Protein AF-A0A316YIR8-F1 (afdb_monomer)

Solvent-accessible surface area (backbone atoms only — not comparable to full-atom values): 17193 Å² total; per-residue (Å²): 134,86,84,75,50,73,68,55,53,52,52,51,51,53,51,51,54,51,51,52,53,52,51,53,50,54,50,53,51,51,51,52,51,62,72,65,66,71,92,80,84,88,83,89,84,87,86,87,85,82,88,82,88,88,85,93,77,86,81,86,80,89,81,87,79,79,84,79,79,80,82,86,85,73,87,83,84,78,88,86,85,87,80,93,74,98,68,96,66,81,81,74,78,73,75,72,73,73,78,73,66,93,75,75,84,69,52,24,32,64,61,54,42,54,51,43,16,62,77,53,66,47,55,52,64,57,46,68,30,70,55,29,22,36,34,33,92,61,22,74,80,37,96,60,48,60,32,31,28,38,81,86,67,53,73,44,61,81,56,63,52,80,82,46,61,76,52,57,47,83,46,71,56,57,46,67,40,68,42,40,44,31,59,68,65,73,49,35,43,58,67,42,36,42,48,48,48,57,50,34,61,75,60,40,78,82,24,70,64,54,50,36,54,47,46,21,39,69,59,87,92,63,48,40,44,24,53,48,73,50,84,84,57,76,68,46,63,75,33,42,30,69,25,62,65,47,40,54,77,46,43,94,46,58,53,69,70,55,51,53,42,17,33,51,55,30,49,76,72,72,41,76,68,79,63,123

Organism: NCBI:txid215250

Radius of gyration: 26.4 Å; Cα contacts (8 Å, |Δi|>4): 285; chains: 1; bounding box: 84×64×50 Å

Foldseek 3Di:
DDDQDPVNVVVVVVVVVVVVVVVVVVVVVVVVVVVVPDDDDDDDDDDDDDDDDDDDDDDDDDDDDDDDDDDDDDDDDDDDDDDDDDDDDDPDQDPPPPPPPLPPDDKLCPPQLVLLCVVQVHDSCLLLDFQKWWDLVPCVVDQFFIWIAGVVRDIDGSHTQVVDPPLLRFDPQRNHAIGRPNLSRRASHNLLSNVLRVVCSVQPSPDPSVVCQTGPDDDDPPGDRQKDAADRDSNPNLRIAGDLRNCVVPVVSDDVVSQVSNQVVCVSVVHHRRDD

Mean predicted aligned error: 17.7 Å

pLDDT: mean 72.22, std 23.25, range [25.42, 98.12]

Sequence (276 aa):
MVEISATQAVQLLQRRRMQNRQSQQRYRDKMRRAKGSSPNADSSSSSSGSETSPPCISSNPEKRSVVVYQEATLPFYGRLSRMLDPAIEDPKPLVPPPRLDLRLRAHAFVDVVPRMAKAFNVSTDLITDKTVFIDPSRSWQQQDTVYYTSSTGEAFTPFLWRDKPSTMAPTLVQLTKSHPIGLSIAFPWPSVRDKMIEKVEKAGPGGALCHDLSYGGGDGADWQPSFIIWGEDVFDHTSWEVSQYIYGKYSSMFDQQIVDQTNWWRRKRGLPALTL

InterPro domains:
  IPR004827 Basic-leucine zipper domain [PS00036] (15-30)

Structure (mmCIF, N/CA/C/O backbone):
data_AF-A0A316YIR8-F1
#
_entry.id   AF-A0A316YIR8-F1
#
loop_
_atom_site.group_PDB
_atom_site.id
_atom_site.type_symbol
_atom_site.label_atom_id
_atom_site.label_alt_id
_atom_site.label_comp_id
_atom_site.label_asym_id
_atom_site.label_entity_id
_atom_site.label_seq_id
_atom_site.pdbx_PDB_ins_code
_atom_site.Cartn_x
_atom_site.Cartn_y
_atom_site.Cartn_z
_atom_site.occupancy
_atom_site.B_iso_or_equiv
_atom_site.auth_seq_id
_atom_site.auth_comp_id
_atom_site.auth_asym_id
_atom_site.auth_atom_id
_atom_site.pdbx_PDB_model_num
ATOM 1 N N . MET A 1 1 ? 18.986 33.323 -7.685 1.00 41.41 1 MET A N 1
ATOM 2 C CA . MET A 1 1 ? 19.088 31.857 -7.852 1.00 41.41 1 MET A CA 1
ATOM 3 C C . MET A 1 1 ? 20.435 31.575 -8.486 1.00 41.41 1 MET A C 1
ATOM 5 O O . MET A 1 1 ? 20.721 32.170 -9.512 1.00 41.41 1 MET A O 1
ATOM 9 N N . VAL A 1 2 ? 21.297 30.797 -7.831 1.00 50.59 2 VAL A N 1
ATOM 10 C CA . VAL A 1 2 ? 22.624 30.457 -8.367 1.00 50.59 2 VAL A CA 1
ATOM 11 C C . VAL A 1 2 ? 22.461 29.183 -9.190 1.00 50.59 2 VAL A C 1
ATOM 13 O O . VAL A 1 2 ? 22.235 28.117 -8.622 1.00 50.59 2 VAL A O 1
ATOM 16 N N . GLU A 1 3 ? 22.504 29.298 -10.516 1.00 49.81 3 GLU A N 1
ATOM 17 C CA . GLU A 1 3 ? 22.501 28.140 -11.410 1.00 49.81 3 GLU A CA 1
ATOM 18 C C . GLU A 1 3 ? 23.857 27.435 -11.318 1.00 49.81 3 GLU A C 1
ATOM 20 O O . GLU A 1 3 ? 24.895 27.974 -11.698 1.00 49.81 3 GLU A O 1
ATOM 25 N N . ILE A 1 4 ? 23.854 26.229 -10.755 1.00 59.41 4 ILE A N 1
ATOM 26 C CA . ILE A 1 4 ? 25.034 25.367 -10.704 1.00 59.41 4 ILE A CA 1
ATOM 27 C C . ILE A 1 4 ? 25.196 24.761 -12.097 1.00 59.41 4 ILE A C 1
ATOM 29 O O . ILE A 1 4 ? 24.301 24.061 -12.573 1.00 59.41 4 ILE A O 1
ATOM 33 N N . SER A 1 5 ? 26.328 25.017 -12.756 1.00 78.94 5 SER A N 1
ATOM 34 C CA . SER A 1 5 ? 26.563 24.478 -14.098 1.00 78.94 5 SER A CA 1
ATOM 35 C C . SER A 1 5 ? 26.612 22.945 -14.065 1.00 78.94 5 SER A C 1
ATOM 37 O O . SER A 1 5 ? 27.030 22.341 -13.072 1.00 78.94 5 SER A O 1
ATOM 39 N N . ALA A 1 6 ? 26.211 22.285 -15.155 1.00 69.44 6 ALA A N 1
ATOM 40 C CA . ALA A 1 6 ? 26.196 20.820 -15.239 1.00 69.44 6 ALA A CA 1
ATOM 41 C C . ALA A 1 6 ? 27.555 20.190 -14.860 1.00 69.44 6 ALA A C 1
ATOM 43 O O . ALA A 1 6 ? 27.615 19.153 -14.199 1.00 69.44 6 ALA A O 1
ATOM 44 N N . THR A 1 7 ? 28.657 20.867 -15.185 1.00 78.56 7 THR A N 1
ATOM 45 C CA . THR A 1 7 ? 30.019 20.453 -14.831 1.00 78.56 7 THR A CA 1
ATOM 46 C C . THR A 1 7 ? 30.269 20.507 -13.321 1.00 78.56 7 THR A C 1
ATOM 48 O O . THR A 1 7 ? 30.871 19.592 -12.757 1.00 78.56 7 THR A O 1
ATOM 51 N N . GLN A 1 8 ? 29.759 21.536 -12.638 1.00 77.88 8 GLN A N 1
ATOM 52 C CA . GLN A 1 8 ? 29.839 21.652 -11.179 1.00 77.88 8 GLN A CA 1
ATOM 53 C C . GLN A 1 8 ? 28.987 20.582 -10.483 1.00 77.88 8 GLN A C 1
ATOM 55 O O . GLN A 1 8 ? 29.417 20.009 -9.481 1.00 77.88 8 GLN A O 1
ATOM 60 N N . ALA A 1 9 ? 27.821 20.236 -11.038 1.00 72.75 9 ALA A N 1
ATOM 61 C CA . ALA A 1 9 ? 26.984 19.158 -10.512 1.00 72.75 9 ALA A CA 1
ATOM 62 C C . ALA A 1 9 ? 27.691 17.788 -10.580 1.00 72.75 9 ALA A C 1
ATOM 64 O O . ALA A 1 9 ? 27.682 17.029 -9.606 1.00 72.75 9 ALA A O 1
ATOM 65 N N . VAL A 1 10 ? 28.381 17.494 -11.689 1.00 80.69 10 VAL A N 1
ATOM 66 C CA . VAL A 1 10 ? 29.180 16.265 -11.845 1.00 80.69 10 VAL A CA 1
ATOM 67 C C . VAL A 1 10 ? 30.349 16.227 -10.855 1.00 80.69 10 VAL A C 1
ATOM 69 O O . VAL A 1 10 ? 30.577 15.199 -10.209 1.00 80.69 10 VAL A O 1
ATOM 72 N N . GLN A 1 11 ? 31.052 17.346 -10.666 1.00 85.88 11 GLN A N 1
ATOM 73 C CA . GLN A 1 11 ? 32.145 17.447 -9.693 1.00 85.88 11 GLN A CA 1
ATOM 74 C C . GLN A 1 11 ? 31.657 17.241 -8.250 1.00 85.88 11 GLN A C 1
ATOM 76 O O . GLN A 1 11 ? 32.299 16.533 -7.468 1.00 85.88 11 GLN A O 1
ATOM 81 N N . LEU A 1 12 ? 30.490 17.787 -7.893 1.00 78.81 12 LEU A N 1
ATOM 82 C CA . LEU A 1 12 ? 29.872 17.583 -6.579 1.00 78.81 12 LEU A CA 1
ATOM 83 C C . LEU A 1 12 ? 29.480 16.117 -6.347 1.00 78.81 12 LEU A C 1
ATOM 85 O O . LEU A 1 12 ? 29.721 15.579 -5.263 1.00 78.81 12 LEU A O 1
ATOM 89 N N . LEU A 1 13 ? 28.947 15.438 -7.367 1.00 79.94 13 LEU A N 1
ATOM 90 C CA . LEU A 1 13 ? 28.632 14.007 -7.303 1.00 79.94 13 LEU A CA 1
ATOM 91 C C . LEU A 1 13 ? 29.888 13.148 -7.113 1.00 79.94 13 LEU A C 1
ATOM 93 O O . LEU A 1 13 ? 29.902 12.257 -6.258 1.00 79.94 13 LEU A O 1
ATOM 97 N N . GLN A 1 14 ? 30.960 13.426 -7.859 1.00 87.25 14 GLN A N 1
ATOM 98 C CA . GLN A 1 14 ? 32.239 12.725 -7.709 1.00 87.25 14 GLN A CA 1
ATOM 99 C C . GLN A 1 14 ? 32.840 12.941 -6.315 1.00 87.25 14 GLN A C 1
ATOM 101 O O . GLN A 1 14 ? 33.266 11.981 -5.667 1.00 87.25 14 GLN A O 1
ATOM 106 N N . ARG A 1 15 ? 32.788 14.176 -5.802 1.00 85.88 15 ARG A N 1
ATOM 107 C CA . ARG A 1 15 ? 33.233 14.512 -4.443 1.00 85.88 15 ARG A CA 1
ATOM 108 C C . ARG A 1 15 ? 32.444 13.746 -3.381 1.00 85.88 15 ARG A C 1
ATOM 110 O O . ARG A 1 15 ? 33.049 13.168 -2.479 1.00 85.88 15 ARG A O 1
ATOM 117 N N . ARG A 1 16 ? 31.115 13.673 -3.510 1.00 82.00 16 ARG A N 1
ATOM 118 C CA . ARG A 1 16 ? 30.247 12.931 -2.580 1.00 82.00 16 ARG A CA 1
ATOM 119 C C . ARG A 1 16 ? 30.523 11.425 -2.613 1.00 82.00 16 ARG A C 1
ATOM 121 O O . ARG A 1 16 ? 30.589 10.791 -1.563 1.00 82.00 16 ARG A O 1
ATOM 128 N N . ARG A 1 17 ? 30.765 10.852 -3.799 1.00 86.38 17 ARG A N 1
ATOM 129 C CA . ARG A 1 17 ? 31.170 9.441 -3.953 1.00 86.38 17 ARG A CA 1
ATOM 130 C C . ARG A 1 17 ? 32.515 9.156 -3.278 1.00 86.38 17 ARG A C 1
ATOM 132 O O . ARG A 1 17 ? 32.632 8.153 -2.573 1.00 86.38 17 ARG A O 1
ATOM 139 N N . MET A 1 18 ? 33.505 10.038 -3.442 1.00 90.38 18 MET A N 1
ATOM 140 C CA . MET A 1 18 ? 34.800 9.906 -2.762 1.00 90.38 18 MET A CA 1
ATOM 141 C C . MET A 1 18 ? 34.667 10.002 -1.238 1.00 90.38 18 MET A C 1
ATOM 143 O O . MET A 1 18 ? 35.232 9.171 -0.527 1.00 90.38 18 MET A O 1
ATOM 147 N N . GLN A 1 19 ? 33.873 10.950 -0.731 1.00 88.06 19 GLN A N 1
ATOM 148 C CA . GLN A 1 19 ? 33.619 11.093 0.707 1.00 88.06 19 GLN A CA 1
ATOM 149 C C . GLN A 1 19 ? 32.933 9.856 1.300 1.00 88.06 19 GLN A C 1
ATOM 151 O O . GLN A 1 19 ? 33.360 9.358 2.343 1.00 88.06 19 GLN A O 1
ATOM 156 N N . ASN A 1 20 ? 31.931 9.297 0.614 1.00 87.88 20 ASN A N 1
ATOM 157 C CA . ASN A 1 20 ? 31.276 8.063 1.052 1.00 87.88 20 ASN A CA 1
ATOM 158 C C . ASN A 1 20 ? 32.251 6.878 1.090 1.00 87.88 20 ASN A C 1
ATOM 160 O O . ASN A 1 20 ? 32.240 6.108 2.050 1.00 87.88 20 ASN A O 1
ATOM 164 N N . ARG A 1 21 ? 33.139 6.759 0.092 1.00 92.88 21 ARG A N 1
ATOM 165 C CA . ARG A 1 21 ? 34.169 5.709 0.059 1.00 92.88 21 ARG A CA 1
ATOM 166 C C . A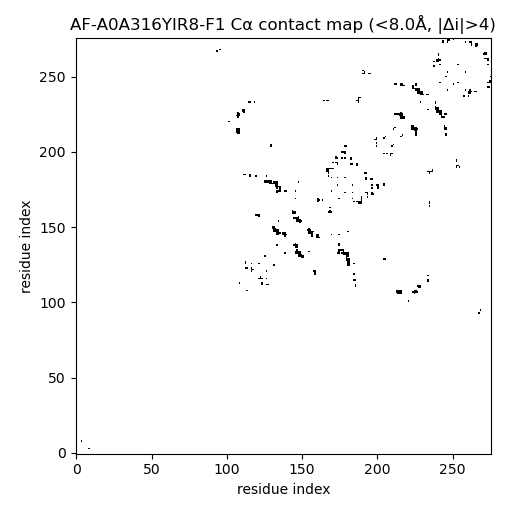RG A 1 21 ? 35.131 5.821 1.247 1.00 92.88 21 ARG A C 1
ATOM 168 O O . ARG A 1 21 ? 35.399 4.820 1.907 1.00 92.88 21 ARG A O 1
ATOM 175 N N . GLN A 1 22 ? 35.599 7.030 1.557 1.00 90.56 22 GLN A N 1
ATOM 176 C CA . GLN A 1 22 ? 36.466 7.280 2.716 1.00 90.56 22 GLN A CA 1
ATOM 177 C C . GLN A 1 22 ? 35.751 6.998 4.045 1.00 90.56 22 GLN A C 1
ATOM 179 O O . GLN A 1 22 ? 36.342 6.410 4.950 1.00 90.56 22 GLN A O 1
ATOM 184 N N . SER A 1 23 ? 34.472 7.368 4.161 1.00 87.50 23 SER A N 1
ATOM 185 C CA . SER A 1 23 ? 33.659 7.081 5.348 1.00 87.50 23 SER A CA 1
ATOM 186 C C . SER A 1 23 ? 33.511 5.573 5.584 1.00 87.50 23 SER A C 1
ATOM 188 O O . SER A 1 23 ? 33.751 5.088 6.691 1.00 87.50 23 SER A O 1
ATOM 190 N N . GLN A 1 24 ? 33.225 4.803 4.527 1.00 89.62 24 GLN A N 1
ATOM 191 C CA . GLN A 1 24 ? 33.129 3.343 4.610 1.00 89.62 24 GLN A CA 1
ATOM 192 C C . GLN A 1 24 ? 34.460 2.681 4.990 1.00 89.62 24 GLN A C 1
ATOM 194 O O . GLN A 1 24 ? 34.464 1.743 5.786 1.00 89.62 24 GLN A O 1
ATOM 199 N N . GLN A 1 25 ? 35.590 3.167 4.466 1.00 92.44 25 GLN A N 1
ATOM 200 C CA . GLN A 1 25 ? 36.917 2.681 4.865 1.00 92.44 25 GLN A CA 1
ATOM 201 C C . GLN A 1 25 ? 37.174 2.927 6.355 1.00 92.44 25 GLN A C 1
ATOM 203 O O . GLN A 1 25 ? 37.487 1.986 7.081 1.00 92.44 25 GLN A O 1
ATOM 208 N N . ARG A 1 26 ? 36.930 4.151 6.843 1.00 89.44 26 ARG A N 1
ATOM 209 C CA . ARG A 1 26 ? 37.078 4.491 8.269 1.00 89.44 26 ARG A CA 1
ATOM 210 C C . ARG A 1 26 ? 36.186 3.640 9.166 1.00 89.44 26 ARG A C 1
ATOM 212 O O . ARG A 1 26 ? 36.625 3.211 10.230 1.00 89.44 26 ARG A O 1
ATOM 219 N N . TYR A 1 27 ? 34.951 3.380 8.742 1.00 89.69 27 TYR A N 1
ATOM 220 C CA . TYR A 1 27 ? 34.043 2.498 9.468 1.00 89.69 27 TYR A CA 1
ATOM 221 C C . TYR A 1 27 ? 34.600 1.071 9.558 1.00 89.69 27 TYR A C 1
ATOM 223 O O . TYR A 1 27 ? 34.670 0.510 10.649 1.00 89.69 27 TYR A O 1
ATOM 231 N N . ARG A 1 28 ? 35.072 0.502 8.439 1.00 89.38 28 ARG A N 1
ATOM 232 C CA . ARG A 1 28 ? 35.679 -0.840 8.412 1.00 89.38 28 ARG A CA 1
ATOM 233 C C . ARG A 1 28 ? 36.934 -0.926 9.278 1.00 89.38 28 ARG A C 1
ATOM 235 O O . ARG A 1 28 ? 37.090 -1.898 10.011 1.00 89.38 28 ARG A O 1
ATOM 242 N N . ASP A 1 29 ? 37.786 0.094 9.255 1.00 86.62 29 ASP A N 1
ATOM 243 C CA . ASP A 1 29 ? 38.978 0.151 10.103 1.00 86.62 29 ASP A CA 1
ATOM 244 C C . ASP A 1 29 ? 38.619 0.268 11.585 1.00 86.62 29 ASP A C 1
ATOM 246 O O . ASP A 1 29 ? 39.221 -0.407 12.421 1.00 86.62 29 ASP A O 1
ATOM 250 N N . LYS A 1 30 ? 37.589 1.055 11.925 1.00 89.00 30 LYS A N 1
ATOM 251 C CA . LYS A 1 30 ? 37.059 1.133 13.291 1.00 89.00 30 LYS A CA 1
ATOM 252 C C . LYS A 1 30 ? 36.528 -0.224 13.755 1.00 89.00 30 LYS A C 1
ATOM 254 O O . LYS A 1 30 ? 36.844 -0.638 14.865 1.00 89.00 30 LYS A O 1
ATOM 259 N N . MET A 1 31 ? 35.798 -0.941 12.901 1.00 85.31 31 MET A N 1
ATOM 260 C CA . MET A 1 31 ? 35.296 -2.285 13.206 1.00 85.31 31 MET A CA 1
ATOM 261 C C . MET A 1 31 ? 36.428 -3.311 13.347 1.00 85.31 31 MET A C 1
ATOM 263 O O . MET A 1 31 ? 36.389 -4.137 14.257 1.00 85.31 31 MET A O 1
ATOM 267 N N . ARG A 1 32 ? 37.479 -3.236 12.515 1.00 83.69 32 ARG A N 1
ATOM 268 C CA . ARG A 1 32 ? 38.682 -4.079 12.664 1.00 83.69 32 ARG A CA 1
ATOM 269 C C . ARG A 1 32 ? 39.406 -3.810 13.980 1.00 83.69 32 ARG A C 1
ATOM 271 O O . ARG A 1 32 ? 39.788 -4.758 14.655 1.00 83.69 32 ARG A O 1
ATOM 278 N N . ARG A 1 33 ? 39.559 -2.540 14.367 1.00 79.88 33 ARG A N 1
ATOM 279 C CA . ARG A 1 33 ? 40.178 -2.151 15.645 1.00 79.88 33 ARG A CA 1
ATOM 280 C C . ARG A 1 33 ? 39.332 -2.569 16.847 1.00 79.88 33 ARG A C 1
ATOM 282 O O . ARG A 1 33 ? 39.887 -3.058 17.820 1.00 79.88 33 ARG A O 1
ATOM 289 N N . ALA A 1 34 ? 38.007 -2.450 16.757 1.00 75.88 34 ALA A N 1
ATOM 290 C CA . ALA A 1 34 ? 37.091 -2.907 17.801 1.00 75.88 34 ALA A CA 1
ATOM 291 C C . ALA A 1 34 ? 37.131 -4.434 17.980 1.00 75.88 34 ALA A C 1
ATOM 293 O O . ALA A 1 34 ? 37.064 -4.918 19.102 1.00 75.88 34 ALA A O 1
ATOM 294 N N . LYS A 1 35 ? 37.305 -5.193 16.890 1.00 74.38 35 LYS A N 1
ATOM 295 C CA . LYS A 1 35 ? 37.442 -6.658 16.935 1.00 74.38 35 LYS A CA 1
ATOM 296 C C . LYS A 1 35 ? 38.835 -7.127 17.388 1.00 74.38 35 LYS A C 1
ATOM 298 O O . LYS A 1 35 ? 38.964 -8.247 17.862 1.00 74.38 35 LYS A O 1
ATOM 303 N N . GLY A 1 36 ? 39.860 -6.284 17.244 1.00 61.97 36 GLY A N 1
ATOM 304 C CA . GLY A 1 36 ? 41.238 -6.558 17.670 1.00 61.97 36 GLY A CA 1
ATOM 305 C C . GLY A 1 36 ? 41.601 -6.057 19.073 1.00 61.97 36 GLY A C 1
ATOM 306 O O . GLY A 1 36 ? 42.722 -6.284 19.510 1.00 61.97 36 GLY A O 1
ATOM 307 N N . SER A 1 37 ? 40.695 -5.375 19.781 1.00 52.41 37 SER A N 1
ATOM 308 C CA . SER A 1 37 ? 40.930 -4.892 21.146 1.00 52.41 37 SER A CA 1
ATOM 309 C C . SER A 1 37 ? 40.230 -5.809 22.151 1.00 52.41 37 SER A C 1
ATOM 311 O O . SER A 1 37 ? 39.183 -5.487 22.703 1.00 52.41 37 SER A O 1
ATOM 313 N N . SER A 1 38 ? 40.812 -6.990 22.347 1.00 46.69 38 SER A N 1
ATOM 314 C CA . SER A 1 38 ? 40.597 -7.805 23.541 1.00 46.69 38 SER A CA 1
ATOM 315 C C . SER A 1 38 ? 41.919 -7.809 24.318 1.00 46.69 38 SER A C 1
ATOM 317 O O . SER A 1 38 ? 42.944 -8.147 23.722 1.00 46.69 38 SER A O 1
ATOM 319 N N . PRO A 1 39 ? 41.958 -7.371 25.587 1.00 54.12 39 PRO A N 1
ATOM 320 C CA . PRO A 1 39 ? 43.175 -7.417 26.379 1.00 54.12 39 PRO A CA 1
ATOM 321 C C . PRO A 1 39 ? 43.263 -8.760 27.115 1.00 54.12 39 PRO A C 1
ATOM 323 O O . PRO A 1 39 ? 42.436 -9.031 27.982 1.00 54.12 39 PRO A O 1
ATOM 326 N N . ASN A 1 40 ? 44.264 -9.584 26.787 1.00 40.16 40 ASN A N 1
ATOM 327 C CA . ASN A 1 40 ? 45.173 -10.151 27.792 1.00 40.16 40 ASN A CA 1
ATOM 328 C C . ASN A 1 40 ? 46.359 -10.937 27.193 1.00 40.16 40 ASN A C 1
ATOM 330 O O . ASN A 1 40 ? 46.184 -11.838 26.380 1.00 40.16 40 ASN A O 1
ATOM 334 N N . ALA A 1 41 ? 47.536 -10.501 27.651 1.00 38.47 41 ALA A N 1
ATOM 335 C CA . ALA A 1 41 ? 48.829 -11.136 27.931 1.00 38.47 41 ALA A CA 1
ATOM 336 C C . ALA A 1 41 ? 49.215 -12.537 27.394 1.00 38.47 41 ALA A C 1
ATOM 338 O O . ALA A 1 41 ? 48.528 -13.530 27.608 1.00 38.47 41 ALA A O 1
ATOM 339 N N . ASP A 1 42 ? 50.435 -12.548 26.836 1.00 36.00 42 ASP A N 1
ATOM 340 C CA . ASP A 1 42 ? 51.571 -13.459 27.058 1.00 36.00 42 ASP A CA 1
ATOM 341 C C . ASP A 1 42 ? 51.380 -14.982 26.984 1.00 36.00 42 ASP A C 1
ATOM 343 O O . ASP A 1 42 ? 50.863 -15.626 27.890 1.00 36.00 42 ASP A O 1
ATOM 347 N N . SER A 1 43 ? 52.028 -15.621 26.005 1.00 39.59 43 SER A N 1
ATOM 348 C CA . SER A 1 43 ? 53.399 -16.138 26.189 1.00 39.59 43 SER A CA 1
ATOM 349 C C . SER A 1 43 ? 53.888 -16.949 24.977 1.00 39.59 43 SER A C 1
ATOM 351 O O . SER A 1 43 ? 53.143 -17.588 24.241 1.00 39.59 43 SER A O 1
ATOM 353 N N . SER A 1 44 ? 55.194 -16.848 24.768 1.00 43.03 44 SER A N 1
ATOM 354 C CA . SER A 1 44 ? 56.055 -17.485 23.774 1.00 43.03 44 SER A CA 1
ATOM 355 C C . SER A 1 44 ? 56.035 -19.019 23.761 1.00 43.03 44 SER A C 1
ATOM 357 O O . SER A 1 44 ? 56.108 -19.637 24.818 1.00 43.03 44 SER A O 1
ATOM 359 N N . SER A 1 45 ? 56.175 -19.632 22.581 1.00 37.03 45 SER A N 1
ATOM 360 C CA . SER A 1 45 ? 57.258 -20.603 22.332 1.00 37.03 45 SER A CA 1
ATOM 361 C C . SER A 1 45 ? 57.397 -20.965 20.849 1.00 37.03 45 SER A C 1
ATOM 363 O O . SER A 1 45 ? 56.438 -21.135 20.103 1.00 37.03 45 SER A O 1
ATOM 365 N N . SER A 1 46 ? 58.658 -21.037 20.447 1.00 40.44 46 SER A N 1
ATOM 366 C CA . SER A 1 46 ? 59.220 -21.516 19.191 1.00 40.44 46 SER A CA 1
ATOM 367 C C . SER A 1 46 ? 59.090 -23.032 19.016 1.00 40.44 46 SER A C 1
ATOM 369 O O . SER A 1 46 ? 59.346 -23.764 19.967 1.00 40.44 46 SER A O 1
ATOM 371 N N . SER A 1 47 ? 58.878 -23.514 17.789 1.00 34.91 47 SER A N 1
ATOM 372 C CA . SER A 1 47 ? 59.591 -24.699 17.280 1.00 34.91 47 SER A CA 1
ATOM 373 C C . SER A 1 47 ? 59.500 -24.820 15.754 1.00 34.91 47 SER A C 1
ATOM 375 O O . SER A 1 47 ? 58.527 -24.431 15.114 1.00 34.91 47 SER A O 1
ATOM 377 N N . SER A 1 48 ? 60.610 -25.297 15.209 1.00 36.31 48 SER A N 1
ATOM 378 C CA . SER A 1 48 ? 61.013 -25.487 13.819 1.00 36.31 48 SER A CA 1
ATOM 379 C C . SER A 1 48 ? 60.721 -26.900 13.295 1.00 36.31 48 SER A C 1
ATOM 381 O O . SER A 1 48 ? 60.725 -27.842 14.081 1.00 36.31 48 SER A O 1
ATOM 383 N N . GLY A 1 49 ? 60.638 -27.054 11.967 1.00 31.42 49 GLY A N 1
ATOM 384 C CA . GLY A 1 49 ? 60.732 -28.335 11.233 1.00 31.42 49 GLY A CA 1
ATOM 385 C C . GLY A 1 49 ? 59.730 -28.382 10.070 1.00 31.42 49 GLY A C 1
ATOM 386 O O . GLY A 1 49 ? 58.534 -28.458 10.309 1.00 31.42 49 GLY A O 1
ATOM 387 N N . SER A 1 50 ? 60.116 -28.029 8.839 1.00 31.41 50 SER A N 1
ATOM 388 C CA . SER A 1 50 ? 60.806 -28.833 7.804 1.00 31.41 50 SER A CA 1
ATOM 389 C C . SER A 1 50 ? 59.841 -29.585 6.868 1.00 31.41 50 SER A C 1
ATOM 391 O O . SER A 1 50 ? 59.154 -30.503 7.294 1.00 31.41 50 SER A O 1
ATOM 393 N N . GLU A 1 51 ? 59.846 -29.139 5.604 1.00 31.95 51 GLU A N 1
ATOM 394 C CA . GLU A 1 51 ? 59.711 -29.876 4.329 1.00 31.95 51 GLU A CA 1
ATOM 395 C C . GLU A 1 51 ? 58.767 -31.088 4.237 1.00 31.95 51 GLU A C 1
ATOM 397 O O . GLU A 1 51 ? 59.042 -32.116 4.838 1.00 31.95 51 GLU A O 1
ATOM 402 N N . THR A 1 52 ? 57.771 -31.058 3.333 1.00 28.95 52 THR A N 1
ATOM 403 C CA . THR A 1 52 ? 57.777 -31.833 2.061 1.00 28.95 52 THR A CA 1
ATOM 404 C C . THR A 1 52 ? 56.584 -31.469 1.141 1.00 28.95 52 THR A C 1
ATOM 406 O O . THR A 1 52 ? 55.500 -31.144 1.610 1.00 28.95 52 THR A O 1
ATOM 409 N N . SER A 1 53 ? 56.848 -31.503 -0.172 1.00 32.28 53 SER A N 1
ATOM 410 C CA . SER A 1 53 ? 56.089 -31.188 -1.416 1.00 32.28 53 SER A CA 1
ATOM 411 C C . SER A 1 53 ? 54.750 -31.962 -1.632 1.00 32.28 53 SER A C 1
ATOM 413 O O . SER A 1 53 ? 54.369 -32.682 -0.715 1.00 32.28 53 SER A O 1
ATOM 415 N N . PRO A 1 54 ? 54.059 -32.002 -2.818 1.00 44.66 54 PRO A N 1
ATOM 416 C CA . PRO A 1 54 ? 54.165 -31.303 -4.122 1.00 44.66 54 PRO A CA 1
ATOM 417 C C . PRO A 1 54 ? 52.761 -30.822 -4.664 1.00 44.66 54 PRO A C 1
ATOM 419 O O . PRO A 1 54 ? 52.025 -30.214 -3.895 1.00 44.66 54 PRO A O 1
ATOM 422 N N . PRO A 1 55 ? 52.375 -30.967 -5.960 1.00 39.50 55 PRO A N 1
ATOM 423 C CA . PRO A 1 55 ? 52.230 -29.893 -6.942 1.00 39.50 55 PRO A CA 1
ATOM 424 C C . PRO A 1 55 ? 50.777 -29.510 -7.303 1.00 39.50 55 PRO A C 1
ATOM 426 O O . PRO A 1 55 ? 49.809 -30.227 -7.064 1.00 39.50 55 PRO A O 1
ATOM 429 N N . CYS A 1 56 ? 50.656 -28.363 -7.965 1.00 29.45 56 CYS A N 1
ATOM 430 C CA . CYS A 1 56 ? 49.443 -27.818 -8.560 1.00 29.45 56 CYS A CA 1
ATOM 431 C C . CYS A 1 56 ? 49.024 -28.569 -9.842 1.00 29.45 56 CYS A C 1
ATOM 433 O O . CYS A 1 56 ? 49.765 -28.605 -10.822 1.00 29.45 56 CYS A O 1
ATOM 435 N N . ILE A 1 57 ? 47.795 -29.102 -9.860 1.00 30.86 57 ILE A N 1
ATOM 436 C CA . ILE A 1 57 ? 47.091 -29.546 -11.072 1.00 30.86 57 ILE A CA 1
ATOM 437 C C . ILE A 1 57 ? 45.701 -28.894 -11.112 1.00 30.86 57 ILE A C 1
ATOM 439 O O . ILE A 1 57 ? 44.876 -29.092 -10.230 1.00 30.86 57 ILE A O 1
ATOM 443 N N . SER A 1 58 ? 45.529 -28.074 -12.149 1.00 30.69 58 SER A N 1
ATOM 444 C CA . SER A 1 58 ? 44.386 -27.903 -13.058 1.00 30.69 58 SER A CA 1
ATOM 445 C C . SER A 1 58 ? 42.928 -28.173 -12.622 1.00 30.69 58 SER A C 1
ATOM 447 O O . SER A 1 58 ? 42.570 -29.245 -12.150 1.00 30.69 58 SER A O 1
ATOM 449 N N . SER A 1 59 ? 42.087 -27.236 -13.094 1.00 31.95 59 SER A N 1
ATOM 450 C CA . SER A 1 59 ? 40.700 -27.355 -13.598 1.00 31.95 59 SER A CA 1
ATOM 451 C C . SER A 1 59 ? 39.528 -27.570 -12.621 1.00 31.95 59 SER A C 1
ATOM 453 O O . SER A 1 59 ? 39.344 -28.655 -12.092 1.00 31.95 59 SER A O 1
ATOM 455 N N . ASN A 1 60 ? 38.727 -26.493 -12.489 1.00 32.88 60 ASN A N 1
ATOM 456 C CA . ASN A 1 60 ? 37.246 -26.337 -12.479 1.00 32.88 60 ASN A CA 1
ATOM 457 C C . ASN A 1 60 ? 36.354 -27.613 -12.459 1.00 32.88 60 ASN A C 1
ATOM 459 O O . ASN A 1 60 ? 36.778 -28.606 -13.040 1.00 32.88 60 ASN A O 1
ATOM 463 N N . PRO A 1 61 ? 35.062 -27.582 -12.023 1.00 43.91 61 PRO A N 1
ATOM 464 C CA . PRO A 1 61 ? 34.187 -26.410 -11.833 1.00 43.91 61 PRO A CA 1
ATOM 465 C C . PRO A 1 61 ? 33.207 -26.484 -10.625 1.00 43.91 61 PRO A C 1
ATOM 467 O O . PRO A 1 61 ? 33.215 -27.425 -9.843 1.00 43.91 61 PRO A O 1
ATOM 470 N N . GLU A 1 62 ? 32.340 -25.467 -10.513 1.00 35.53 62 GLU A N 1
ATOM 471 C CA . GLU A 1 62 ? 31.036 -25.483 -9.818 1.00 35.53 62 GLU A CA 1
ATOM 472 C C . GLU A 1 62 ? 30.990 -25.831 -8.318 1.00 35.53 62 GLU A C 1
ATOM 474 O O . GLU A 1 62 ? 31.043 -26.987 -7.910 1.00 35.53 62 GLU A O 1
ATOM 479 N N . LYS A 1 63 ? 30.691 -24.813 -7.495 1.00 30.34 63 LYS A N 1
ATOM 480 C CA . LYS A 1 63 ? 29.623 -24.865 -6.475 1.00 30.34 63 LYS A CA 1
ATOM 481 C C . LYS A 1 63 ? 29.429 -23.489 -5.848 1.00 30.34 63 LYS A C 1
ATOM 483 O O . LYS A 1 63 ? 30.224 -23.010 -5.046 1.00 30.34 63 LYS A O 1
ATOM 488 N N . ARG A 1 64 ? 28.331 -22.851 -6.244 1.00 32.69 64 ARG A N 1
ATOM 489 C CA . ARG A 1 64 ? 27.777 -21.651 -5.620 1.00 32.69 64 ARG A CA 1
ATOM 490 C C . ARG A 1 64 ? 27.179 -22.096 -4.282 1.00 32.69 64 ARG A C 1
ATOM 492 O O . ARG A 1 64 ? 26.151 -22.767 -4.266 1.00 32.69 64 ARG A O 1
ATOM 499 N N . SER A 1 65 ? 27.855 -21.807 -3.174 1.00 28.22 65 SER A N 1
ATOM 500 C CA . SER A 1 65 ? 27.337 -22.098 -1.838 1.00 28.22 65 SER A CA 1
ATOM 501 C C . SER A 1 65 ? 26.190 -21.140 -1.514 1.00 28.22 65 SER A C 1
ATOM 503 O O . SER A 1 65 ? 26.357 -19.925 -1.418 1.00 28.22 65 SER A O 1
ATOM 505 N N . VAL A 1 66 ? 24.996 -21.713 -1.375 1.00 27.73 66 VAL A N 1
ATOM 506 C CA . VAL A 1 66 ? 23.838 -21.073 -0.755 1.00 27.73 66 VAL A CA 1
ATOM 507 C C . VAL A 1 66 ? 24.160 -20.913 0.728 1.00 27.73 66 VAL A C 1
ATOM 509 O O . VAL A 1 66 ? 24.374 -21.899 1.430 1.00 27.73 66 VAL A O 1
ATOM 512 N N . VAL A 1 67 ? 24.238 -19.670 1.201 1.00 29.03 67 VAL A N 1
ATOM 513 C CA . VAL A 1 67 ? 24.357 -19.380 2.632 1.00 29.03 67 VAL A CA 1
ATOM 514 C C . VAL A 1 67 ? 22.976 -19.571 3.251 1.00 29.03 67 VAL A C 1
ATOM 516 O O . VAL A 1 67 ? 22.100 -18.718 3.129 1.00 29.03 67 VAL A O 1
ATOM 519 N N . VAL A 1 68 ? 22.785 -20.729 3.878 1.00 26.06 68 VAL A N 1
ATOM 520 C CA . VAL A 1 68 ? 21.666 -21.012 4.780 1.00 26.06 68 VAL A CA 1
ATOM 521 C C . VAL A 1 68 ? 21.910 -20.213 6.058 1.00 26.06 68 VAL A C 1
ATOM 523 O O . VAL A 1 68 ? 22.885 -20.464 6.766 1.00 26.06 68 VAL A O 1
ATOM 526 N N . TYR A 1 69 ? 21.054 -19.234 6.350 1.00 28.31 69 TYR A N 1
ATOM 527 C CA . TYR A 1 69 ? 21.050 -18.597 7.663 1.00 28.31 69 TYR A CA 1
ATOM 528 C C . TYR A 1 69 ? 20.289 -19.491 8.637 1.00 28.31 69 TYR A C 1
ATOM 530 O O . TYR A 1 69 ? 19.117 -19.800 8.443 1.00 28.31 69 TYR A O 1
ATOM 538 N N . GLN A 1 70 ? 21.009 -19.928 9.664 1.00 25.42 70 GLN A N 1
ATOM 539 C CA . GLN A 1 70 ? 20.513 -20.731 10.768 1.00 25.42 70 GLN A CA 1
ATOM 540 C C . GLN A 1 70 ? 19.581 -19.877 11.640 1.00 25.42 70 GLN A C 1
ATOM 542 O O . GLN A 1 70 ? 19.963 -18.803 12.106 1.00 25.42 70 GLN A O 1
ATOM 547 N N . GLU A 1 71 ? 18.347 -20.349 11.806 1.00 27.19 71 GLU A N 1
ATOM 548 C CA . GLU A 1 71 ? 17.283 -19.704 12.574 1.00 27.19 71 GLU A CA 1
ATOM 549 C C . GLU A 1 71 ? 17.664 -19.555 14.054 1.00 27.19 71 GLU A C 1
ATOM 551 O O . GLU A 1 71 ? 18.095 -20.509 14.703 1.00 27.19 71 GLU A O 1
ATOM 556 N N . ALA A 1 72 ? 17.459 -18.356 14.605 1.00 27.98 72 ALA A N 1
ATOM 557 C CA . ALA A 1 72 ? 17.376 -18.159 16.045 1.00 27.98 72 ALA A CA 1
ATOM 558 C C . ALA A 1 72 ? 15.929 -18.432 16.478 1.00 27.98 72 ALA A C 1
ATOM 560 O O . ALA A 1 72 ? 15.021 -17.638 16.232 1.00 27.98 72 ALA A O 1
ATOM 561 N N . THR A 1 73 ? 15.732 -19.594 17.090 1.00 29.02 73 THR A N 1
ATOM 562 C CA . THR A 1 73 ? 14.473 -20.097 17.637 1.00 29.02 73 THR A CA 1
ATOM 563 C C . THR A 1 73 ? 13.953 -19.172 18.744 1.00 29.02 73 THR A C 1
ATOM 565 O O . THR A 1 73 ? 14.610 -19.000 19.770 1.00 29.02 73 THR A O 1
ATOM 568 N N . LEU A 1 74 ? 12.756 -18.606 18.571 1.00 29.72 74 LEU A N 1
ATOM 569 C CA . LEU A 1 74 ? 11.953 -18.057 19.671 1.00 29.72 74 LEU A CA 1
ATOM 570 C C . LEU A 1 74 ? 10.927 -19.118 20.120 1.00 29.72 74 LEU A C 1
ATOM 572 O O . LEU A 1 74 ? 10.483 -19.922 19.297 1.00 29.72 74 LEU A O 1
ATOM 576 N N . PRO A 1 75 ? 10.587 -19.192 21.419 1.00 30.97 75 PRO A N 1
ATOM 577 C CA . PRO A 1 75 ? 9.961 -20.371 22.001 1.00 30.97 75 PRO A CA 1
ATOM 578 C C . PRO A 1 75 ? 8.485 -20.523 21.613 1.00 30.97 75 PRO A C 1
ATOM 580 O O . PRO A 1 75 ? 7.648 -19.671 21.890 1.00 30.97 75 PRO A O 1
ATOM 583 N N . PHE A 1 76 ? 8.211 -21.667 20.988 1.00 28.59 76 PHE A N 1
ATOM 584 C CA . PHE A 1 76 ? 7.081 -22.577 21.190 1.00 28.59 76 PHE A CA 1
ATOM 585 C C . PHE A 1 76 ? 5.875 -22.033 21.993 1.00 28.59 76 PHE A C 1
ATOM 587 O O . PHE A 1 76 ? 5.869 -22.072 23.222 1.00 28.59 76 PHE A O 1
ATOM 594 N N . TYR A 1 77 ? 4.790 -21.686 21.295 1.00 30.06 77 TYR A N 1
ATOM 595 C CA . TYR A 1 77 ? 3.435 -21.917 21.806 1.00 30.06 77 TYR A CA 1
ATOM 596 C C . TYR A 1 77 ? 2.811 -23.046 20.991 1.00 30.06 77 TYR A C 1
ATOM 598 O O . TYR A 1 77 ? 2.582 -22.939 19.788 1.00 30.06 77 TYR A O 1
ATOM 606 N N . GLY A 1 78 ? 2.644 -24.184 21.660 1.00 28.80 78 GLY A N 1
ATOM 607 C CA . GLY A 1 78 ? 2.189 -25.426 21.066 1.00 28.80 78 GLY A CA 1
ATOM 608 C C . GLY A 1 78 ? 0.686 -25.452 20.789 1.00 28.80 78 GLY A C 1
ATOM 609 O O . GLY A 1 78 ? -0.126 -25.035 21.605 1.00 28.80 78 GLY A O 1
ATOM 610 N N . ARG A 1 79 ? 0.359 -26.045 19.638 1.00 33.84 79 ARG A N 1
ATOM 611 C CA . ARG A 1 79 ? -0.572 -27.172 19.480 1.00 33.84 79 ARG A CA 1
ATOM 612 C C . ARG A 1 79 ? -1.847 -27.138 20.335 1.00 33.84 79 ARG A C 1
ATOM 614 O O . ARG A 1 79 ? -1.848 -27.697 21.423 1.00 33.84 79 ARG A O 1
ATOM 621 N N . LEU A 1 80 ? -2.962 -26.751 19.714 1.00 30.09 80 LEU A N 1
ATOM 622 C CA . LEU A 1 80 ? -4.227 -27.486 19.829 1.00 30.09 80 LEU A CA 1
ATOM 623 C C . LEU A 1 80 ? -4.957 -27.472 18.477 1.00 30.09 80 LEU A C 1
ATOM 625 O O . LEU A 1 80 ? -5.332 -26.433 17.948 1.00 30.09 80 LEU A O 1
ATOM 629 N N . SER A 1 81 ? -5.135 -28.661 17.910 1.00 29.47 81 SER A N 1
ATOM 630 C CA . SER A 1 81 ? -6.118 -28.966 16.871 1.00 29.47 81 SER A CA 1
ATOM 631 C C . SER A 1 81 ? -6.844 -30.231 17.306 1.00 29.47 81 SER A C 1
ATOM 633 O O . SER A 1 81 ? -6.195 -31.141 17.829 1.00 29.47 81 SER A O 1
ATOM 635 N N . ARG A 1 82 ? -8.148 -30.275 16.991 1.00 33.19 82 ARG A N 1
ATOM 636 C CA . ARG A 1 82 ? -9.225 -31.195 17.429 1.00 33.19 82 ARG A CA 1
ATOM 637 C C . ARG A 1 82 ? -9.973 -30.634 18.651 1.00 33.19 82 ARG A C 1
ATOM 639 O O . ARG A 1 82 ? -9.335 -30.323 19.641 1.00 33.19 82 ARG A O 1
ATOM 646 N N . MET A 1 83 ? -11.295 -30.460 18.653 1.00 27.14 83 MET A N 1
ATOM 647 C CA . MET A 1 83 ? -12.370 -31.127 17.907 1.00 27.14 83 MET A CA 1
ATOM 648 C C . MET A 1 83 ? -13.503 -30.145 17.558 1.00 27.14 83 MET A C 1
ATOM 650 O O . MET A 1 83 ? -13.662 -29.117 18.204 1.00 27.14 83 MET A O 1
ATOM 654 N N . LEU A 1 84 ? -14.260 -30.497 16.519 1.00 36.62 84 LEU A N 1
ATOM 655 C CA . LEU A 1 84 ? -15.517 -29.877 16.106 1.00 36.62 84 LEU A CA 1
ATOM 656 C C . LEU A 1 84 ? -16.580 -30.013 17.207 1.00 36.62 84 LEU A C 1
ATOM 658 O O . LEU A 1 84 ? -16.827 -31.132 17.648 1.00 36.62 84 LEU A O 1
ATOM 662 N N . ASP A 1 85 ? -17.238 -28.907 17.552 1.00 30.25 85 ASP A N 1
ATOM 663 C CA . ASP A 1 85 ? -18.610 -28.881 18.073 1.00 30.25 85 ASP A CA 1
ATOM 664 C C . ASP A 1 85 ? -19.274 -27.549 17.651 1.00 30.25 85 ASP A C 1
ATOM 666 O O . ASP A 1 85 ? -18.639 -26.497 17.776 1.00 30.25 85 ASP A O 1
ATOM 670 N N . PRO A 1 86 ? -20.502 -27.541 17.093 1.00 41.28 86 PRO A N 1
ATOM 671 C CA . PRO A 1 86 ? -21.158 -26.334 16.614 1.00 41.28 86 PRO A CA 1
ATOM 672 C C . PRO A 1 86 ? -22.055 -25.771 17.720 1.00 41.28 86 PRO A C 1
ATOM 674 O O . PRO A 1 86 ? -23.266 -25.979 17.724 1.00 41.28 86 PRO A O 1
ATOM 677 N N . ALA A 1 87 ? -21.467 -25.046 18.664 1.00 35.22 87 ALA A N 1
ATOM 678 C CA . ALA A 1 87 ? -22.223 -24.223 19.597 1.00 35.22 87 ALA A CA 1
ATOM 679 C C . ALA A 1 87 ? -21.769 -22.773 19.448 1.00 35.22 87 ALA A C 1
ATOM 681 O O . ALA A 1 87 ? -20.584 -22.458 19.516 1.00 35.22 87 ALA A O 1
ATOM 682 N N . ILE A 1 88 ? -22.740 -21.908 19.169 1.00 51.03 88 ILE A N 1
ATOM 683 C CA . ILE A 1 88 ? -22.598 -20.461 19.045 1.00 51.03 88 ILE A CA 1
ATOM 684 C C . ILE A 1 88 ? -22.126 -19.929 20.404 1.00 51.03 88 ILE A C 1
ATOM 686 O O . ILE A 1 88 ? -22.936 -19.684 21.293 1.00 51.03 88 ILE A O 1
ATOM 690 N N . GLU A 1 89 ? -20.815 -19.790 20.581 1.00 36.69 89 GLU A N 1
ATOM 691 C CA . GLU A 1 89 ? -20.235 -18.993 21.657 1.00 36.69 89 GLU A CA 1
ATOM 692 C C . GLU A 1 89 ? -19.917 -17.601 21.111 1.00 36.69 89 GLU A C 1
ATOM 694 O O . GLU A 1 89 ? -19.213 -17.445 20.108 1.00 36.69 89 GLU A O 1
ATOM 699 N N . ASP A 1 90 ? -20.461 -16.580 21.773 1.00 42.97 90 ASP A N 1
ATOM 700 C CA . ASP A 1 90 ? -20.124 -15.184 21.517 1.00 42.97 90 ASP A CA 1
ATOM 701 C C . ASP A 1 90 ? -18.597 -15.002 21.541 1.00 42.97 90 ASP A C 1
ATOM 703 O O . ASP A 1 90 ? -17.943 -15.394 22.516 1.00 42.97 90 ASP A O 1
ATOM 707 N N . PRO A 1 91 ? -17.985 -14.395 20.504 1.00 46.81 91 PRO A N 1
ATOM 708 C CA . PRO A 1 91 ? -16.545 -14.242 20.462 1.00 46.81 91 PRO A CA 1
ATOM 709 C C . PRO A 1 91 ? -16.103 -13.333 21.607 1.00 46.81 91 PRO A C 1
ATOM 711 O O . PRO A 1 91 ? -16.374 -12.127 21.616 1.00 46.81 91 PRO A O 1
ATOM 714 N N . LYS A 1 92 ? -15.386 -13.941 22.558 1.00 41.19 92 LYS A N 1
ATOM 715 C CA . LYS A 1 92 ? -14.647 -13.285 23.639 1.00 41.19 92 LYS A CA 1
ATOM 716 C C . LYS A 1 92 ? -13.976 -12.024 23.077 1.00 41.19 92 LYS A C 1
ATOM 718 O O . LYS A 1 92 ? -13.300 -12.129 22.048 1.00 41.19 92 LYS A O 1
ATOM 723 N N . PRO A 1 93 ? -14.165 -10.835 23.680 1.00 39.25 93 PRO A N 1
ATOM 724 C CA . PRO A 1 93 ? -13.575 -9.616 23.152 1.00 39.25 93 PRO A CA 1
ATOM 725 C C . PRO A 1 93 ? -12.064 -9.816 23.055 1.00 39.25 93 PRO A C 1
ATOM 727 O O . PRO A 1 93 ? -11.398 -10.053 24.064 1.00 39.25 93 PRO A O 1
ATOM 730 N N . LEU A 1 94 ? -11.548 -9.776 21.822 1.00 53.91 94 LEU A N 1
ATOM 731 C CA . LEU A 1 94 ? -10.121 -9.692 21.548 1.00 53.91 94 LEU A CA 1
ATOM 732 C C . LEU A 1 94 ? -9.602 -8.538 22.398 1.00 53.91 94 LEU A C 1
ATOM 734 O O . LEU A 1 94 ? -10.004 -7.392 22.194 1.00 53.91 94 LEU A O 1
ATOM 738 N N . VAL A 1 95 ? -8.776 -8.860 23.395 1.00 45.50 95 VAL A N 1
ATOM 739 C CA . VAL A 1 95 ? -8.064 -7.853 24.176 1.00 45.50 95 VAL A CA 1
ATOM 740 C C . VAL A 1 95 ? -7.372 -6.967 23.143 1.00 45.50 95 VAL A C 1
ATOM 742 O O . VAL A 1 95 ? -6.602 -7.502 22.337 1.00 45.50 95 VAL A O 1
ATOM 745 N N . PRO A 1 96 ? -7.685 -5.658 23.076 1.00 46.75 96 PRO A N 1
ATOM 746 C CA . PRO A 1 96 ? -7.002 -4.789 22.139 1.00 46.75 96 PRO A CA 1
ATOM 747 C C . PRO A 1 96 ? -5.505 -4.934 22.415 1.00 46.75 96 PRO A C 1
ATOM 749 O O . PRO A 1 96 ? -5.128 -5.008 23.593 1.00 46.75 96 PRO A O 1
ATOM 752 N N . PRO A 1 97 ? -4.651 -5.015 21.379 1.00 44.16 97 PRO A N 1
ATOM 753 C CA . PRO A 1 97 ? -3.217 -5.048 21.600 1.00 44.16 97 PRO A CA 1
ATOM 754 C C . PRO A 1 97 ? -2.874 -3.900 22.555 1.00 44.16 97 PRO A C 1
ATOM 756 O O . PRO A 1 97 ? -3.498 -2.831 22.449 1.00 44.16 97 PRO A O 1
ATOM 759 N N . PRO A 1 98 ? -1.968 -4.125 23.526 1.00 37.94 98 PRO A N 1
ATOM 760 C CA . PRO A 1 98 ? -1.583 -3.090 24.472 1.00 37.94 98 PRO A CA 1
ATOM 761 C C . PRO A 1 98 ? -1.331 -1.821 23.673 1.00 37.94 98 PRO A C 1
ATOM 763 O O . PRO A 1 98 ? -0.649 -1.892 22.649 1.00 37.94 98 PRO A O 1
ATOM 766 N N . ARG A 1 99 ? -1.967 -0.709 24.084 1.00 41.53 99 ARG A N 1
ATOM 767 C CA . ARG A 1 99 ? -1.766 0.611 23.473 1.00 41.53 99 ARG A CA 1
ATOM 768 C C . ARG A 1 99 ? -0.273 0.731 23.218 1.00 41.53 99 ARG A C 1
ATOM 770 O O . ARG A 1 99 ? 0.473 0.780 24.196 1.00 41.53 99 ARG A O 1
ATOM 777 N N . LEU A 1 100 ? 0.138 0.650 21.946 1.00 41.94 100 LEU A N 1
ATOM 778 C CA . LEU A 1 100 ? 1.549 0.708 21.595 1.00 41.94 100 LEU A CA 1
ATOM 779 C C . LEU A 1 100 ? 2.078 1.958 22.285 1.00 41.94 100 LEU A C 1
ATOM 781 O O . LEU A 1 100 ? 1.523 3.043 22.097 1.00 41.94 100 LEU A O 1
ATOM 785 N N . ASP A 1 101 ? 3.052 1.760 23.169 1.00 37.12 101 ASP A N 1
ATOM 786 C CA . ASP A 1 101 ? 3.645 2.821 23.964 1.00 37.12 101 ASP A CA 1
ATOM 787 C C . ASP A 1 101 ? 3.980 3.982 23.019 1.00 37.12 101 ASP A C 1
ATOM 789 O O . ASP A 1 101 ? 4.719 3.805 22.045 1.00 37.12 101 ASP A O 1
ATOM 793 N N . LEU A 1 102 ? 3.397 5.158 23.285 1.00 40.84 102 LEU A N 1
ATOM 794 C CA . LEU A 1 102 ? 3.462 6.385 22.474 1.00 40.84 102 LEU A CA 1
ATOM 795 C C . LEU A 1 102 ? 4.901 6.915 22.258 1.00 40.84 102 LEU A C 1
ATOM 797 O O . LEU A 1 102 ? 5.102 8.022 21.755 1.00 40.84 102 LEU A O 1
ATOM 801 N N . ARG A 1 103 ? 5.924 6.155 22.657 1.00 35.34 103 ARG A N 1
ATOM 802 C CA . ARG A 1 103 ? 7.340 6.521 22.641 1.00 35.34 103 ARG A CA 1
ATOM 803 C C . ARG A 1 103 ? 8.177 5.834 21.565 1.00 35.34 103 ARG A C 1
ATOM 805 O O . ARG A 1 103 ? 9.286 6.307 21.324 1.00 35.34 103 ARG A O 1
ATOM 812 N N . LEU A 1 104 ? 7.667 4.835 20.836 1.00 36.16 104 LEU A N 1
ATOM 813 C CA . LEU A 1 104 ? 8.310 4.397 19.587 1.00 36.16 104 LEU A CA 1
ATOM 814 C C . LEU A 1 104 ? 7.807 5.240 18.405 1.00 36.16 104 LEU A C 1
ATOM 816 O O . LEU A 1 104 ? 6.964 4.835 17.610 1.00 36.16 104 LEU A O 1
ATOM 820 N N . ARG A 1 105 ? 8.348 6.456 18.285 1.00 43.56 105 ARG A N 1
ATOM 821 C CA . ARG A 1 105 ? 8.238 7.255 17.058 1.00 43.56 105 ARG A CA 1
ATOM 822 C C . ARG A 1 105 ? 9.065 6.601 15.948 1.00 43.56 105 ARG A C 1
ATOM 824 O O . ARG A 1 105 ? 10.278 6.783 15.933 1.00 43.56 105 ARG A O 1
ATOM 831 N N . ALA A 1 106 ? 8.417 5.895 15.020 1.00 35.44 106 ALA A N 1
ATOM 832 C CA . ALA A 1 106 ? 8.923 5.645 13.665 1.00 35.44 106 ALA A CA 1
ATOM 833 C C . ALA A 1 106 ? 7.835 5.019 12.765 1.00 35.44 106 ALA A C 1
ATOM 835 O O . ALA A 1 106 ? 7.396 3.909 13.013 1.00 35.44 106 ALA A O 1
ATOM 836 N N . HIS A 1 107 ? 7.458 5.754 11.713 1.00 43.66 107 HIS A N 1
ATOM 837 C CA . HIS A 1 107 ? 6.961 5.332 10.391 1.00 43.66 107 HIS A CA 1
ATOM 838 C C . HIS A 1 107 ? 5.831 4.277 10.278 1.00 43.66 107 HIS A C 1
ATOM 840 O O . HIS A 1 107 ? 5.965 3.117 10.641 1.00 43.66 107 HIS A O 1
ATOM 846 N N . ALA A 1 108 ? 4.747 4.650 9.592 1.00 45.94 108 ALA A N 1
ATOM 847 C CA . ALA A 1 108 ? 3.593 3.800 9.270 1.00 45.94 108 ALA A CA 1
ATOM 848 C C . ALA A 1 108 ? 3.905 2.477 8.552 1.00 45.94 108 ALA A C 1
ATOM 850 O O . ALA A 1 108 ? 3.098 1.553 8.592 1.00 45.94 108 ALA A O 1
ATOM 851 N N . PHE A 1 109 ? 5.059 2.375 7.895 1.00 53.38 109 PHE A N 1
ATOM 852 C CA . PHE A 1 109 ? 5.519 1.142 7.262 1.00 53.38 109 PHE A CA 1
ATOM 853 C C . PHE A 1 109 ? 6.293 0.187 8.183 1.00 53.38 109 PHE A C 1
ATOM 855 O O . PHE A 1 109 ? 6.713 -0.861 7.698 1.00 53.38 109 PHE A O 1
ATOM 862 N N . VAL A 1 110 ? 6.480 0.491 9.476 1.00 58.88 110 VAL A N 1
ATOM 863 C CA . VAL A 1 110 ? 7.233 -0.383 10.402 1.00 58.88 110 VAL A CA 1
ATOM 864 C C . VAL A 1 110 ? 6.609 -1.770 10.548 1.00 58.88 110 VAL A C 1
ATOM 866 O O . VAL A 1 110 ? 7.352 -2.729 10.707 1.00 58.88 110 VAL A O 1
ATOM 869 N N . ASP A 1 111 ? 5.290 -1.919 10.414 1.00 69.69 111 ASP A N 1
ATOM 870 C CA . ASP A 1 111 ? 4.680 -3.255 10.388 1.00 69.69 111 ASP A CA 1
ATOM 871 C C . ASP A 1 111 ? 4.540 -3.809 8.969 1.00 69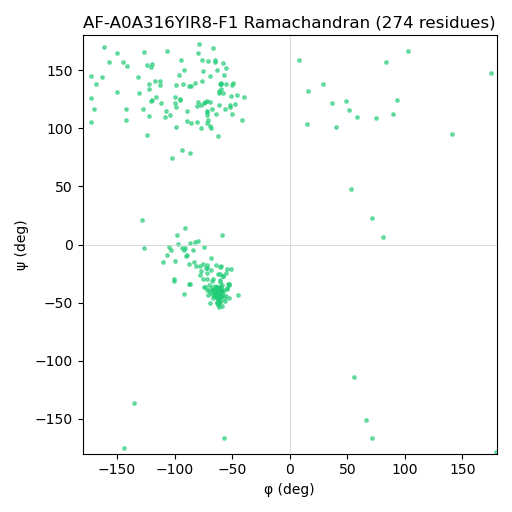.69 111 ASP A C 1
ATOM 873 O O . ASP A 1 111 ? 4.855 -4.972 8.722 1.00 69.69 111 ASP A O 1
ATOM 877 N N . VAL A 1 112 ? 4.113 -2.986 8.008 1.00 82.44 112 VAL A N 1
ATOM 878 C CA . VAL A 1 112 ? 3.804 -3.475 6.658 1.00 82.44 112 VAL A CA 1
ATOM 879 C C . VAL A 1 112 ? 5.064 -3.909 5.901 1.00 82.44 112 VAL A C 1
ATOM 881 O O . VAL A 1 112 ? 5.093 -5.021 5.380 1.00 82.44 112 VAL A O 1
ATOM 884 N N . VAL A 1 113 ? 6.117 -3.076 5.840 1.00 83.88 113 VAL A N 1
ATOM 885 C CA . VAL A 1 113 ? 7.328 -3.393 5.046 1.00 83.88 113 VAL A CA 1
ATOM 886 C C . VAL A 1 113 ? 8.024 -4.633 5.586 1.00 83.88 113 VAL A C 1
ATOM 888 O O . VAL A 1 113 ? 8.290 -5.519 4.781 1.00 83.88 113 VAL A O 1
ATOM 891 N N . PRO A 1 114 ? 8.312 -4.765 6.893 1.00 86.31 114 PRO A N 1
ATOM 892 C CA . PRO A 1 114 ? 9.014 -5.942 7.390 1.00 86.31 114 PRO A CA 1
ATOM 893 C C . PRO A 1 114 ? 8.202 -7.226 7.234 1.00 86.31 114 PRO A C 1
ATOM 895 O O . PRO A 1 114 ? 8.767 -8.257 6.868 1.00 86.31 114 PRO A O 1
ATOM 898 N N . ARG A 1 115 ? 6.880 -7.177 7.447 1.00 87.56 115 ARG A N 1
ATOM 899 C CA . ARG A 1 115 ? 6.026 -8.359 7.270 1.00 87.56 115 ARG A CA 1
ATOM 900 C C . ARG A 1 115 ? 5.903 -8.752 5.799 1.00 87.56 115 ARG A C 1
ATOM 902 O O . ARG A 1 115 ? 6.043 -9.930 5.487 1.00 87.56 115 ARG A O 1
ATOM 909 N N . MET A 1 116 ? 5.744 -7.787 4.891 1.00 88.19 116 MET A N 1
ATOM 910 C CA . MET A 1 116 ? 5.751 -8.060 3.449 1.00 88.19 116 MET A CA 1
ATOM 911 C C . MET A 1 116 ? 7.117 -8.543 2.964 1.00 88.19 116 MET A C 1
ATOM 913 O O . MET A 1 116 ? 7.187 -9.504 2.208 1.00 88.19 116 MET A O 1
ATOM 917 N N . ALA A 1 117 ? 8.211 -7.947 3.438 1.00 87.50 117 ALA A N 1
ATOM 918 C CA . ALA A 1 117 ? 9.572 -8.381 3.130 1.00 87.50 117 ALA A CA 1
ATOM 919 C C . ALA A 1 117 ? 9.783 -9.844 3.521 1.00 87.50 117 ALA A C 1
ATOM 921 O O . ALA A 1 117 ? 10.243 -10.642 2.705 1.00 87.50 117 ALA A O 1
ATOM 922 N N . LYS A 1 118 ? 9.340 -10.223 4.724 1.00 89.56 118 LYS A N 1
ATOM 923 C CA . LYS A 1 118 ? 9.340 -11.615 5.180 1.00 89.56 118 LYS A CA 1
ATOM 924 C C . LYS A 1 118 ? 8.471 -12.510 4.289 1.00 89.56 118 LYS A C 1
ATOM 926 O O . LYS A 1 118 ? 8.941 -13.554 3.851 1.00 89.56 118 LYS A O 1
ATOM 931 N N . ALA A 1 119 ? 7.236 -12.106 3.989 1.00 87.56 119 ALA A N 1
ATOM 932 C CA . ALA A 1 119 ? 6.284 -12.911 3.217 1.00 87.56 119 ALA A CA 1
ATOM 933 C C . ALA A 1 119 ? 6.698 -13.113 1.745 1.00 87.56 119 ALA A C 1
ATOM 935 O O . ALA A 1 119 ? 6.419 -14.153 1.145 1.00 87.56 119 ALA A O 1
ATOM 936 N N . PHE A 1 120 ? 7.394 -12.136 1.166 1.00 88.06 120 PHE A N 1
ATOM 937 C CA . PHE A 1 120 ? 7.950 -12.203 -0.185 1.00 88.06 120 PHE A CA 1
ATOM 938 C C . PHE A 1 120 ? 9.391 -12.724 -0.233 1.00 88.06 120 PHE A C 1
ATOM 940 O O . PHE A 1 120 ? 9.907 -12.934 -1.326 1.00 88.06 120 PHE A O 1
ATOM 947 N N . ASN A 1 121 ? 10.021 -12.970 0.921 1.00 88.44 121 ASN A N 1
ATOM 948 C CA . ASN A 1 121 ? 11.431 -13.339 1.046 1.00 88.44 121 ASN A CA 1
ATOM 949 C C . ASN A 1 121 ? 12.378 -12.346 0.334 1.00 88.44 121 ASN A C 1
ATOM 951 O O . ASN A 1 121 ? 13.264 -12.728 -0.429 1.00 88.44 121 ASN A O 1
ATOM 955 N N . VAL A 1 122 ? 12.167 -11.052 0.579 1.00 86.88 122 VAL A N 1
ATOM 956 C CA . VAL A 1 122 ? 12.958 -9.941 0.026 1.00 86.88 122 VAL A CA 1
ATOM 957 C C . VAL A 1 122 ? 13.477 -9.026 1.132 1.00 86.88 122 VAL A C 1
ATOM 959 O O . VAL A 1 122 ? 13.012 -9.084 2.266 1.00 86.88 122 VAL A O 1
ATOM 962 N N . SER A 1 123 ? 14.436 -8.148 0.824 1.00 86.56 123 SER A N 1
ATOM 963 C CA . SER A 1 123 ? 14.886 -7.137 1.786 1.00 86.56 123 SER A CA 1
ATOM 964 C C . SER A 1 123 ? 13.873 -5.997 1.926 1.00 86.56 123 SER A C 1
ATOM 966 O O . SER A 1 123 ? 13.204 -5.608 0.969 1.00 86.56 123 SER A O 1
ATOM 968 N N . THR A 1 124 ? 13.799 -5.398 3.115 1.00 84.88 124 THR A N 1
ATOM 969 C CA . THR A 1 124 ? 13.012 -4.175 3.356 1.00 84.88 124 THR A CA 1
ATOM 970 C C . THR A 1 124 ? 13.488 -3.007 2.492 1.00 84.88 124 THR A C 1
ATOM 972 O O . THR A 1 124 ? 12.686 -2.180 2.056 1.00 84.88 124 THR A O 1
ATOM 975 N N . ASP A 1 125 ? 14.790 -2.971 2.204 1.00 84.44 125 ASP A N 1
ATOM 976 C CA . ASP A 1 125 ? 15.407 -1.979 1.325 1.00 84.44 125 ASP A CA 1
ATOM 977 C C . ASP A 1 125 ? 14.844 -2.093 -0.090 1.00 84.44 125 ASP A C 1
ATOM 979 O O . ASP A 1 125 ? 14.502 -1.079 -0.681 1.00 84.44 125 ASP A O 1
ATOM 983 N N . LEU A 1 126 ? 14.645 -3.315 -0.599 1.00 83.50 126 LEU A N 1
ATOM 984 C CA . LEU A 1 126 ? 14.053 -3.525 -1.917 1.00 83.50 126 LEU A CA 1
ATOM 985 C C . LEU A 1 126 ? 12.623 -2.973 -1.985 1.00 83.50 126 LEU A C 1
ATOM 987 O O . LEU A 1 126 ? 12.280 -2.293 -2.943 1.00 83.50 126 LEU A O 1
ATOM 991 N N . ILE A 1 127 ? 11.795 -3.231 -0.967 1.00 81.81 127 ILE A N 1
ATOM 992 C CA . ILE A 1 127 ? 10.396 -2.765 -0.939 1.00 81.81 127 ILE A CA 1
ATOM 993 C C . ILE A 1 127 ? 10.315 -1.233 -0.921 1.00 81.81 127 ILE A C 1
ATOM 995 O O . ILE A 1 127 ? 9.411 -0.643 -1.516 1.00 81.81 127 ILE A O 1
ATOM 999 N N . THR A 1 128 ? 11.250 -0.590 -0.222 1.00 81.25 128 THR A N 1
ATOM 1000 C CA . THR A 1 128 ? 11.291 0.869 -0.061 1.00 81.25 128 THR A CA 1
ATOM 1001 C C . THR A 1 128 ? 12.082 1.581 -1.160 1.00 81.25 128 THR A C 1
ATOM 1003 O O . THR A 1 128 ? 12.016 2.812 -1.256 1.00 81.25 128 THR A O 1
ATOM 1006 N N . ASP A 1 129 ? 12.787 0.838 -2.018 1.00 81.19 129 ASP A N 1
ATOM 1007 C CA . ASP A 1 129 ? 13.556 1.390 -3.124 1.00 81.19 129 ASP A CA 1
ATOM 1008 C C . ASP A 1 129 ? 12.631 1.924 -4.224 1.00 81.19 129 ASP A C 1
ATOM 1010 O O . ASP A 1 129 ? 12.020 1.195 -5.007 1.00 81.19 129 ASP A O 1
ATOM 1014 N N . LYS A 1 130 ? 12.564 3.252 -4.310 1.00 77.81 130 LYS A N 1
ATOM 1015 C CA . LYS A 1 130 ? 11.806 3.978 -5.336 1.00 77.81 130 LYS A CA 1
ATOM 1016 C C . LYS A 1 130 ? 12.468 3.950 -6.712 1.00 77.81 130 LYS A C 1
ATOM 1018 O O . LYS A 1 130 ? 11.932 4.554 -7.633 1.00 77.81 130 LYS A O 1
ATOM 1023 N N . THR A 1 131 ? 13.643 3.341 -6.835 1.00 78.88 131 THR A N 1
ATOM 1024 C CA . THR A 1 131 ? 14.405 3.223 -8.080 1.00 78.88 131 THR A CA 1
ATOM 1025 C C . THR A 1 131 ? 14.305 1.842 -8.719 1.00 78.88 131 THR A C 1
ATOM 1027 O O . THR A 1 131 ? 14.815 1.649 -9.822 1.00 78.88 131 THR A O 1
ATOM 1030 N N . VAL A 1 132 ? 13.639 0.899 -8.048 1.00 80.25 132 VAL A N 1
ATOM 1031 C CA . VAL A 1 132 ? 13.326 -0.424 -8.582 1.00 80.25 132 VAL A CA 1
ATOM 1032 C C . VAL A 1 132 ? 11.891 -0.424 -9.082 1.00 80.25 132 VAL A C 1
ATOM 1034 O O . VAL A 1 132 ? 10.945 -0.248 -8.309 1.00 80.25 132 VAL A O 1
ATOM 1037 N N . PHE A 1 133 ? 11.734 -0.662 -10.378 1.00 83.12 133 PHE A N 1
ATOM 1038 C CA . PHE A 1 133 ? 10.442 -0.652 -11.052 1.00 83.12 133 PHE A CA 1
ATOM 1039 C C . PHE A 1 133 ? 10.162 -2.002 -11.688 1.00 83.12 133 PHE A C 1
ATOM 1041 O O . PHE A 1 133 ? 11.096 -2.700 -12.077 1.00 83.12 133 PHE A O 1
ATOM 1048 N N . ILE A 1 134 ? 8.888 -2.361 -11.838 1.00 80.94 134 ILE A N 1
ATOM 1049 C CA . ILE A 1 134 ? 8.532 -3.425 -12.784 1.00 80.94 134 ILE A CA 1
ATOM 1050 C C . ILE A 1 134 ? 8.965 -2.992 -14.187 1.00 80.94 134 ILE A C 1
ATOM 1052 O O . ILE A 1 134 ? 8.784 -1.831 -14.554 1.00 80.94 134 ILE A O 1
ATOM 1056 N N . ASP A 1 135 ? 9.540 -3.925 -14.948 1.00 78.19 135 ASP A N 1
ATOM 1057 C CA . ASP A 1 135 ? 9.860 -3.776 -16.365 1.00 78.19 135 ASP A CA 1
ATOM 1058 C C . ASP A 1 135 ? 8.761 -4.448 -17.201 1.00 78.19 135 ASP A C 1
ATOM 1060 O O . ASP A 1 135 ? 8.763 -5.681 -17.351 1.00 78.19 135 ASP A O 1
ATOM 1064 N N . PRO A 1 136 ? 7.819 -3.663 -17.761 1.00 74.31 136 PRO A N 1
ATOM 1065 C CA . PRO A 1 136 ? 6.760 -4.194 -18.601 1.00 74.31 136 PRO A CA 1
ATOM 1066 C C . PRO A 1 136 ? 7.331 -4.994 -19.765 1.00 74.31 136 PRO A C 1
ATOM 1068 O O . PRO A 1 136 ? 6.888 -6.107 -20.009 1.00 74.31 136 PRO A O 1
ATOM 1071 N N . SER A 1 137 ? 8.375 -4.489 -20.436 1.00 73.44 137 SER A N 1
ATOM 1072 C CA . SER A 1 137 ? 8.880 -5.043 -21.702 1.00 73.44 137 SER A CA 1
ATOM 1073 C C . SER A 1 137 ? 9.310 -6.512 -21.612 1.00 73.44 137 SER A C 1
ATOM 1075 O O . SER A 1 137 ? 9.223 -7.244 -22.598 1.00 73.44 137 SER A O 1
ATOM 1077 N N . ARG A 1 138 ? 9.723 -6.954 -20.419 1.00 70.56 138 ARG A N 1
ATOM 1078 C CA . ARG A 1 138 ? 10.159 -8.326 -20.133 1.00 70.56 138 ARG A CA 1
ATOM 1079 C C . ARG A 1 138 ? 9.086 -9.164 -19.442 1.00 70.56 138 ARG A C 1
ATOM 1081 O O . ARG A 1 138 ? 9.024 -10.369 -19.662 1.00 70.56 138 ARG A O 1
ATOM 1088 N N . SER A 1 139 ? 8.228 -8.539 -18.637 1.00 66.50 139 SER A N 1
ATOM 1089 C CA . SER A 1 139 ? 7.234 -9.239 -17.809 1.00 66.50 139 SER A CA 1
ATOM 1090 C C . SER A 1 139 ? 6.075 -9.846 -18.614 1.00 66.50 139 SER A C 1
ATOM 1092 O O . SER A 1 139 ? 5.444 -10.789 -18.156 1.00 66.50 139 SER A O 1
ATOM 1094 N N . TRP A 1 140 ? 5.819 -9.382 -19.843 1.00 58.53 140 TRP A N 1
ATOM 1095 C CA . TRP A 1 140 ? 4.801 -9.988 -20.722 1.00 58.53 140 TRP A CA 1
ATOM 1096 C C . TRP A 1 140 ? 5.187 -11.341 -21.314 1.00 58.53 140 TRP A C 1
ATOM 1098 O O . TRP A 1 140 ? 4.320 -12.069 -21.790 1.00 58.53 140 TRP A O 1
ATOM 1108 N N . GLN A 1 141 ? 6.480 -11.666 -21.348 1.00 58.41 141 GLN A N 1
ATOM 1109 C CA . GLN A 1 141 ? 6.968 -12.828 -22.093 1.00 58.41 141 GLN A CA 1
ATOM 1110 C C . GLN A 1 141 ? 6.835 -14.141 -21.307 1.00 58.41 141 GLN A C 1
ATOM 1112 O O . GLN A 1 141 ? 6.919 -15.214 -21.900 1.00 58.41 141 GLN A O 1
ATOM 1117 N N . GLN A 1 142 ? 6.612 -14.078 -19.990 1.00 58.56 142 GLN A N 1
ATOM 1118 C CA . GLN A 1 142 ? 6.464 -15.240 -19.113 1.00 58.56 142 GLN A CA 1
ATOM 1119 C C . GLN A 1 142 ? 5.381 -14.949 -18.068 1.00 58.56 142 GLN A C 1
ATOM 1121 O O . GLN A 1 142 ? 5.609 -14.169 -17.151 1.00 58.56 142 GLN A O 1
ATOM 1126 N N . GLN A 1 143 ? 4.209 -15.579 -18.203 1.00 56.59 143 GLN A N 1
ATOM 1127 C CA . GLN A 1 143 ? 3.005 -15.285 -17.402 1.00 56.59 143 GLN A CA 1
ATOM 1128 C C . GLN A 1 143 ? 3.213 -15.371 -15.876 1.00 56.59 143 GLN A C 1
ATOM 1130 O O . GLN A 1 143 ? 2.521 -14.679 -15.134 1.00 56.59 143 GLN A O 1
ATOM 1135 N N . ASP A 1 144 ? 4.200 -16.146 -15.417 1.00 64.44 144 ASP A N 1
ATOM 1136 C CA . ASP A 1 144 ? 4.470 -16.373 -13.991 1.00 64.44 144 ASP A CA 1
ATOM 1137 C C . ASP A 1 144 ? 5.694 -15.612 -13.450 1.00 64.44 144 ASP A C 1
ATOM 1139 O O . ASP A 1 144 ? 6.001 -15.687 -12.252 1.00 64.44 144 ASP A O 1
ATOM 1143 N N . THR A 1 145 ? 6.398 -14.875 -14.314 1.00 70.94 145 THR A N 1
ATOM 1144 C CA . THR A 1 145 ? 7.659 -14.206 -13.984 1.00 70.94 145 THR A CA 1
ATOM 1145 C C . THR A 1 145 ? 7.546 -12.708 -14.238 1.00 70.94 145 THR A C 1
ATOM 1147 O O . THR A 1 145 ? 7.534 -12.250 -15.378 1.00 70.94 145 THR A O 1
ATOM 1150 N N . VAL A 1 146 ? 7.540 -11.922 -13.162 1.00 78.31 146 VAL A N 1
ATOM 1151 C CA . VAL A 1 146 ? 7.626 -10.459 -13.259 1.00 78.31 146 VAL A CA 1
ATOM 1152 C C . VAL A 1 146 ? 9.071 -10.035 -13.085 1.00 78.31 146 VAL A C 1
ATOM 1154 O O . VAL A 1 146 ? 9.711 -10.363 -12.082 1.00 78.31 146 VAL A O 1
ATOM 1157 N N . TYR A 1 147 ? 9.566 -9.284 -14.061 1.00 81.88 147 TYR A N 1
ATOM 1158 C CA . TYR A 1 147 ? 10.900 -8.712 -14.038 1.00 81.88 147 TYR A CA 1
ATOM 1159 C C . TYR A 1 147 ? 10.866 -7.310 -13.446 1.00 81.88 147 TYR A C 1
ATOM 1161 O O . TYR A 1 147 ? 9.999 -6.494 -13.760 1.00 81.88 147 TYR A O 1
ATOM 1169 N N . TYR A 1 148 ? 11.862 -7.029 -12.618 1.00 83.25 148 TYR A N 1
ATOM 1170 C CA . TYR A 1 148 ? 12.103 -5.726 -12.026 1.00 83.25 148 TYR A CA 1
ATOM 1171 C C . TYR A 1 148 ? 13.439 -5.206 -12.507 1.00 83.25 148 TYR A C 1
ATOM 1173 O O . TYR A 1 148 ? 14.394 -5.972 -12.580 1.00 83.25 148 TYR A O 1
ATOM 1181 N N . THR A 1 149 ? 13.51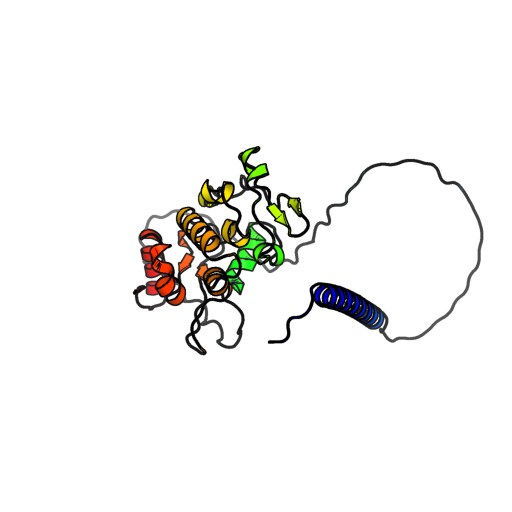6 -3.913 -12.781 1.00 81.69 149 THR A N 1
ATOM 1182 C CA . THR A 1 149 ? 14.739 -3.246 -13.214 1.00 81.69 149 THR A CA 1
ATOM 1183 C C . THR A 1 149 ? 15.143 -2.218 -12.170 1.00 81.69 149 THR A C 1
ATOM 1185 O O . THR A 1 149 ? 14.339 -1.381 -11.753 1.00 81.69 149 THR A O 1
ATOM 1188 N N . SER A 1 150 ? 16.391 -2.306 -11.714 1.00 81.31 150 SER A N 1
ATOM 1189 C CA . SER A 1 150 ? 16.988 -1.342 -10.789 1.00 81.31 150 SER A CA 1
ATOM 1190 C C . SER A 1 150 ? 17.435 -0.063 -11.508 1.00 81.31 150 SER A C 1
ATOM 1192 O O . SER A 1 150 ? 17.510 -0.000 -12.738 1.00 81.31 150 SER A O 1
ATOM 1194 N N . SER A 1 151 ? 17.858 0.944 -10.740 1.00 74.19 151 SER A N 1
ATOM 1195 C CA . SER A 1 151 ? 18.506 2.147 -11.288 1.00 74.19 151 SER A CA 1
ATOM 1196 C C . SER A 1 151 ? 19.793 1.878 -12.078 1.00 74.19 151 SER A C 1
ATOM 1198 O O . SER A 1 151 ? 20.210 2.740 -12.851 1.00 74.19 151 SER A O 1
ATOM 1200 N N . THR A 1 152 ? 20.432 0.714 -11.909 1.00 76.31 152 THR A N 1
ATOM 1201 C CA . THR A 1 152 ? 21.608 0.308 -12.700 1.00 76.31 152 THR A CA 1
ATOM 1202 C C . THR A 1 152 ? 21.234 -0.338 -14.036 1.00 76.31 152 THR A C 1
ATOM 1204 O O . THR A 1 152 ? 22.126 -0.610 -14.836 1.00 76.31 152 THR A O 1
ATOM 1207 N N . GLY A 1 153 ? 19.941 -0.550 -14.306 1.00 74.56 153 GLY A N 1
ATOM 1208 C CA . GLY A 1 153 ? 19.449 -1.218 -15.513 1.00 74.56 153 GLY A CA 1
ATOM 1209 C C . GLY A 1 153 ? 19.510 -2.746 -15.442 1.00 74.56 153 GLY A C 1
ATOM 1210 O O . GLY A 1 153 ? 19.238 -3.416 -16.437 1.00 74.56 153 GLY A O 1
ATOM 1211 N N . GLU A 1 154 ? 19.862 -3.310 -14.286 1.00 79.12 154 GLU A N 1
ATOM 1212 C CA . GLU A 1 154 ? 19.893 -4.756 -14.080 1.00 79.12 154 GLU A CA 1
ATOM 1213 C C . GLU A 1 154 ? 18.476 -5.277 -13.827 1.00 79.12 154 GLU A C 1
ATOM 1215 O O . GLU A 1 154 ? 17.798 -4.829 -12.899 1.00 79.12 154 GLU A O 1
ATOM 1220 N N . ALA A 1 155 ? 18.043 -6.228 -14.659 1.00 79.00 155 ALA A N 1
ATOM 1221 C CA . ALA A 1 155 ? 16.761 -6.903 -14.514 1.00 79.00 155 ALA A CA 1
ATOM 1222 C C . ALA A 1 155 ? 16.888 -8.127 -13.591 1.00 79.00 155 ALA A C 1
ATOM 1224 O O . ALA A 1 155 ? 17.823 -8.918 -13.729 1.00 79.00 155 ALA A O 1
ATOM 1225 N N . PHE A 1 156 ? 15.936 -8.320 -12.682 1.00 79.50 156 PHE A N 1
ATOM 1226 C CA . PHE A 1 156 ? 15.908 -9.444 -11.746 1.00 79.50 156 PHE A CA 1
ATOM 1227 C C . PHE A 1 156 ? 14.478 -9.837 -11.358 1.00 79.50 156 PHE A C 1
ATOM 1229 O O . PHE A 1 156 ? 13.523 -9.097 -11.579 1.00 79.50 156 PHE A O 1
ATOM 1236 N N . THR A 1 157 ? 14.338 -11.024 -10.768 1.00 79.31 157 THR A N 1
ATOM 1237 C CA . THR A 1 157 ? 13.067 -11.595 -10.303 1.00 79.31 157 THR A CA 1
ATOM 1238 C C . THR A 1 157 ? 13.218 -11.926 -8.816 1.00 79.31 157 THR A C 1
ATOM 1240 O O . THR A 1 157 ? 13.769 -12.975 -8.475 1.00 79.31 157 THR A O 1
ATOM 1243 N N . PRO A 1 158 ? 12.825 -11.023 -7.905 1.00 73.75 158 PRO A N 1
ATOM 1244 C CA . PRO A 1 158 ? 13.115 -11.175 -6.484 1.00 73.75 158 PRO A CA 1
ATOM 1245 C C . PRO A 1 158 ? 12.353 -12.340 -5.838 1.00 73.75 158 PRO A C 1
ATOM 1247 O O . PRO A 1 158 ? 12.787 -12.847 -4.810 1.00 73.75 158 PRO A O 1
ATOM 1250 N N . PHE A 1 159 ? 11.244 -12.778 -6.438 1.00 80.56 159 PHE A N 1
ATOM 1251 C CA . PHE A 1 159 ? 10.429 -13.906 -5.991 1.00 80.56 159 PHE A CA 1
ATOM 1252 C C . PHE A 1 159 ? 9.538 -14.411 -7.137 1.00 80.56 159 PHE A C 1
ATOM 1254 O O . PHE A 1 159 ? 9.420 -13.762 -8.179 1.00 80.56 159 PHE A O 1
ATOM 1261 N N . LEU A 1 160 ? 8.890 -15.562 -6.931 1.00 81.81 160 LEU A N 1
ATOM 1262 C CA . LEU A 1 160 ? 7.915 -16.132 -7.862 1.00 81.81 160 LEU A CA 1
ATOM 1263 C C . LEU A 1 160 ? 6.486 -15.819 -7.405 1.00 81.81 160 LEU A C 1
ATOM 1265 O O . LEU A 1 160 ? 6.106 -16.102 -6.264 1.00 81.81 160 LEU A O 1
ATOM 1269 N N . TRP A 1 161 ? 5.684 -15.251 -8.308 1.00 83.44 161 TRP A N 1
ATOM 1270 C CA . TRP A 1 161 ? 4.294 -14.880 -8.024 1.00 83.44 161 TRP A CA 1
ATOM 1271 C C . TRP A 1 161 ? 3.366 -16.087 -7.902 1.00 83.44 161 TRP A C 1
ATOM 1273 O O . TRP A 1 161 ? 2.434 -16.046 -7.107 1.00 83.44 161 TRP A O 1
ATOM 1283 N N . ARG A 1 162 ? 3.662 -17.183 -8.612 1.00 83.56 162 ARG A N 1
ATOM 1284 C CA . ARG A 1 162 ? 2.913 -18.451 -8.521 1.00 83.56 162 ARG A CA 1
ATOM 1285 C C . ARG A 1 162 ? 2.923 -19.082 -7.123 1.00 83.56 162 ARG A C 1
ATOM 1287 O O . ARG A 1 162 ? 2.057 -19.888 -6.812 1.00 83.56 162 ARG A O 1
ATOM 1294 N N . ASP A 1 163 ? 3.879 -18.690 -6.278 1.00 87.75 163 ASP A N 1
ATOM 1295 C CA . ASP A 1 163 ? 3.995 -19.150 -4.890 1.00 87.75 163 ASP A CA 1
ATOM 1296 C C . ASP A 1 163 ? 3.243 -18.222 -3.914 1.00 87.75 163 ASP A C 1
ATOM 1298 O O . ASP A 1 163 ? 3.526 -18.211 -2.712 1.00 87.75 163 ASP A O 1
ATOM 1302 N N . LYS A 1 164 ? 2.373 -17.340 -4.419 1.00 88.56 164 LYS A N 1
ATOM 1303 C CA . LYS A 1 164 ? 1.581 -16.395 -3.626 1.00 88.56 164 LYS A CA 1
ATOM 1304 C C . LYS A 1 164 ? 0.089 -16.657 -3.839 1.00 88.56 164 LYS A C 1
ATOM 1306 O O . LYS A 1 164 ? -0.288 -17.202 -4.877 1.00 88.56 164 LYS A O 1
ATOM 1311 N N . PRO A 1 165 ? -0.773 -16.277 -2.878 1.00 91.44 165 PRO A N 1
ATOM 1312 C CA . PRO A 1 165 ? -2.217 -16.368 -3.062 1.00 91.44 165 PRO A CA 1
ATOM 1313 C C . PRO A 1 165 ? -2.677 -15.622 -4.317 1.00 91.44 165 PRO A C 1
ATOM 1315 O O . PRO A 1 165 ? -2.069 -14.628 -4.719 1.00 91.44 165 PRO A O 1
ATOM 1318 N N . SER A 1 166 ? -3.785 -16.065 -4.915 1.00 89.56 166 SER A N 1
ATOM 1319 C CA . SER A 1 166 ? -4.325 -15.477 -6.151 1.00 89.56 166 SER A CA 1
ATOM 1320 C C . SER A 1 166 ? -4.632 -13.980 -6.031 1.00 89.56 166 SER A C 1
ATOM 1322 O O . SER A 1 166 ? -4.528 -13.255 -7.015 1.00 89.56 166 SER A O 1
ATOM 1324 N N . THR A 1 167 ? -4.931 -13.490 -4.827 1.00 88.94 167 THR A N 1
ATOM 1325 C CA . THR A 1 167 ? -5.126 -12.063 -4.519 1.00 88.94 167 THR A CA 1
ATOM 1326 C C . THR A 1 167 ? -3.871 -11.217 -4.757 1.00 88.94 167 THR A C 1
ATOM 1328 O O . THR A 1 167 ? -3.977 -10.029 -5.071 1.00 88.94 167 THR A O 1
ATOM 1331 N N . MET A 1 168 ? -2.685 -11.830 -4.682 1.00 91.12 168 MET A N 1
ATOM 1332 C CA . MET A 1 168 ? -1.406 -11.192 -4.986 1.00 91.12 168 MET A CA 1
ATOM 1333 C C . MET A 1 168 ? -0.992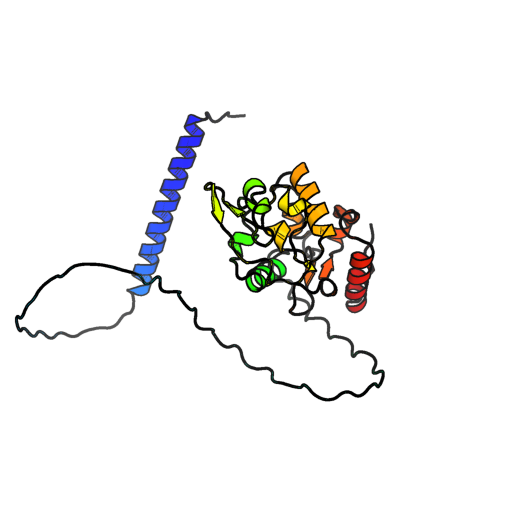 -11.316 -6.447 1.00 91.12 168 MET A C 1
ATOM 1335 O O . MET A 1 168 ? -0.050 -10.627 -6.829 1.00 91.12 168 MET A O 1
ATOM 1339 N N . ALA A 1 169 ? -1.668 -12.119 -7.275 1.00 88.44 169 ALA A N 1
ATOM 1340 C CA . ALA A 1 169 ? -1.298 -12.273 -8.680 1.00 88.44 169 ALA A CA 1
ATOM 1341 C C . ALA A 1 169 ? -1.130 -10.895 -9.363 1.00 88.44 169 ALA A C 1
ATOM 1343 O O . ALA A 1 169 ? -1.922 -9.984 -9.081 1.00 88.44 169 ALA A O 1
ATOM 1344 N N . PRO A 1 170 ? -0.093 -10.701 -10.200 1.00 88.88 170 PRO A N 1
ATOM 1345 C CA . PRO A 1 170 ? 0.114 -9.443 -10.906 1.00 88.88 170 PRO A CA 1
ATOM 1346 C C . PRO A 1 170 ? -1.099 -9.089 -11.762 1.00 88.88 170 PRO A C 1
ATOM 1348 O O . PRO A 1 170 ? -1.581 -9.908 -12.543 1.00 88.88 170 PRO A O 1
ATOM 1351 N N . THR A 1 171 ? -1.585 -7.860 -11.637 1.00 90.94 171 THR A N 1
ATOM 1352 C CA . THR A 1 171 ? -2.653 -7.346 -12.495 1.00 90.94 171 THR A CA 1
ATOM 1353 C C . THR A 1 171 ? -2.113 -6.900 -13.851 1.00 90.94 171 THR A C 1
ATOM 1355 O O . THR A 1 171 ? -0.918 -6.651 -14.031 1.00 90.94 171 THR A O 1
ATOM 1358 N N . LEU A 1 172 ? -3.016 -6.706 -14.815 1.00 89.19 172 LEU A N 1
ATOM 1359 C CA . LEU A 1 172 ? -2.667 -6.115 -16.106 1.00 89.19 172 LEU A CA 1
ATOM 1360 C C . LEU A 1 172 ? -2.031 -4.726 -15.941 1.00 89.19 172 LEU A C 1
ATOM 1362 O O . LEU A 1 172 ? -1.069 -4.395 -16.629 1.00 89.19 172 LEU A O 1
ATOM 1366 N N . VAL A 1 173 ? -2.530 -3.918 -15.002 1.00 90.69 173 VAL A N 1
ATOM 1367 C CA . VAL A 1 173 ? -1.991 -2.582 -14.714 1.00 90.69 173 VAL A CA 1
ATOM 1368 C C . VAL A 1 173 ? -0.557 -2.679 -14.185 1.00 90.69 173 VAL A C 1
ATOM 1370 O O . VAL A 1 173 ? 0.312 -1.934 -14.634 1.00 90.69 173 VAL A O 1
ATOM 1373 N N . GLN A 1 174 ? -0.274 -3.639 -13.300 1.00 88.75 174 GLN A N 1
ATOM 1374 C CA . GLN A 1 174 ? 1.083 -3.879 -12.804 1.00 88.75 174 GLN A CA 1
ATOM 1375 C C . GLN A 1 174 ? 2.049 -4.314 -13.914 1.00 88.75 174 GLN A C 1
ATOM 1377 O O . GLN A 1 174 ? 3.202 -3.894 -13.923 1.00 88.75 174 GLN A O 1
ATOM 1382 N N . LEU A 1 175 ? 1.588 -5.141 -14.853 1.00 86.50 175 LEU A N 1
ATOM 1383 C CA . LEU A 1 175 ? 2.415 -5.641 -15.955 1.00 86.50 175 LEU A CA 1
ATOM 1384 C C . LEU A 1 175 ? 2.615 -4.609 -17.074 1.00 86.50 175 LEU A C 1
ATOM 1386 O O . LEU A 1 175 ? 3.608 -4.669 -17.791 1.00 86.50 175 LEU A O 1
ATOM 1390 N N . THR A 1 176 ? 1.683 -3.669 -17.240 1.00 86.69 176 THR A N 1
ATOM 1391 C CA . THR A 1 176 ? 1.715 -2.641 -18.297 1.00 86.69 176 THR A CA 1
ATOM 1392 C C . THR A 1 176 ? 2.494 -1.391 -17.892 1.00 86.69 176 THR A C 1
ATOM 1394 O O . THR A 1 176 ? 3.104 -0.757 -18.753 1.00 86.69 176 THR A O 1
ATOM 1397 N N . LYS A 1 177 ? 2.465 -1.003 -16.612 1.00 86.00 177 LYS A N 1
ATOM 1398 C CA . LYS A 1 177 ? 2.922 0.320 -16.166 1.00 86.00 177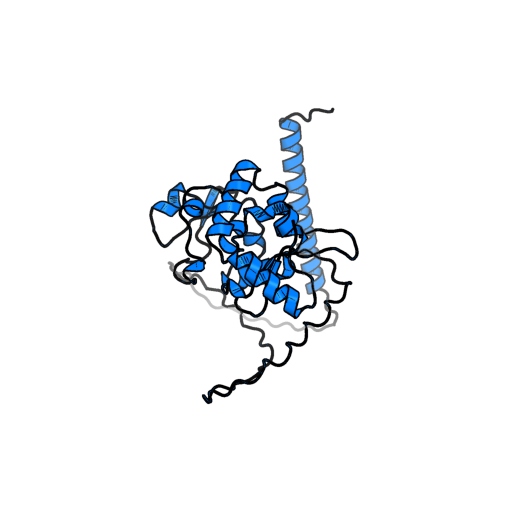 LYS A CA 1
ATOM 1399 C C . LYS A 1 177 ? 4.175 0.244 -15.315 1.00 86.00 177 LYS A C 1
ATOM 1401 O O . LYS A 1 177 ? 4.260 -0.557 -14.389 1.00 86.00 177 LYS A O 1
ATOM 1406 N N . SER A 1 178 ? 5.120 1.148 -15.562 1.00 84.94 178 SER A N 1
ATOM 1407 C CA . SER A 1 178 ? 6.291 1.305 -14.695 1.00 84.94 178 SER A CA 1
ATOM 1408 C C . SER A 1 178 ? 5.892 1.956 -13.370 1.00 84.94 178 SER A C 1
ATOM 1410 O O . SER A 1 178 ? 5.312 3.041 -13.346 1.00 84.94 178 SER A O 1
ATOM 1412 N N . HIS A 1 179 ? 6.190 1.289 -12.257 1.00 86.12 179 HIS A N 1
ATOM 1413 C CA . HIS A 1 179 ? 5.898 1.769 -10.907 1.00 86.12 179 HIS A CA 1
ATOM 1414 C C . HIS A 1 179 ? 6.828 1.110 -9.872 1.00 86.12 179 HIS A C 1
ATOM 1416 O O . HIS A 1 179 ? 7.361 0.029 -10.146 1.00 86.12 179 HIS A O 1
ATOM 1422 N N . PRO A 1 180 ? 7.044 1.734 -8.696 1.00 85.44 180 PRO A N 1
ATOM 1423 C CA . PRO A 1 180 ? 7.903 1.173 -7.657 1.00 85.44 180 PRO A CA 1
ATOM 1424 C C . PRO A 1 180 ? 7.419 -0.191 -7.159 1.00 85.44 180 PRO A C 1
ATOM 1426 O O . PRO A 1 180 ? 6.226 -0.362 -6.891 1.00 85.44 180 PRO A O 1
ATOM 1429 N N . ILE A 1 181 ? 8.351 -1.126 -6.942 1.00 85.62 181 ILE A N 1
ATOM 1430 C CA . ILE A 1 181 ? 8.048 -2.492 -6.472 1.00 85.62 181 ILE A CA 1
ATOM 1431 C C . ILE A 1 181 ? 7.186 -2.516 -5.205 1.00 85.62 181 ILE A C 1
ATOM 1433 O O . ILE A 1 181 ? 6.303 -3.365 -5.088 1.00 85.62 181 ILE A O 1
ATOM 1437 N N . GLY A 1 182 ? 7.372 -1.557 -4.293 1.00 85.88 182 GLY A N 1
ATOM 1438 C CA . GLY A 1 182 ? 6.585 -1.462 -3.065 1.00 85.88 182 GLY A CA 1
ATOM 1439 C C . GLY A 1 182 ? 5.074 -1.431 -3.310 1.00 85.88 182 GLY A C 1
ATOM 1440 O O . GLY A 1 182 ? 4.333 -2.091 -2.593 1.00 85.88 182 GLY A O 1
ATOM 1441 N N . LEU A 1 183 ? 4.601 -0.761 -4.367 1.00 88.06 183 LEU A N 1
ATOM 1442 C CA . LEU A 1 183 ? 3.163 -0.692 -4.677 1.00 88.06 183 LEU A CA 1
ATOM 1443 C C . LEU A 1 183 ? 2.604 -2.019 -5.204 1.00 88.06 183 LEU A C 1
ATOM 1445 O O . LEU A 1 183 ? 1.415 -2.287 -5.060 1.00 88.06 183 LEU A O 1
ATOM 1449 N N . SER A 1 184 ? 3.461 -2.854 -5.791 1.00 84.75 184 SER A N 1
ATOM 1450 C CA . SER A 1 184 ? 3.079 -4.156 -6.335 1.00 84.75 184 SER A CA 1
ATOM 1451 C C . SER A 1 184 ? 2.814 -5.205 -5.258 1.00 84.75 184 SER A C 1
ATOM 1453 O O . SER A 1 184 ? 1.942 -6.063 -5.420 1.00 84.75 184 SER A O 1
ATOM 1455 N N . ILE A 1 185 ? 3.592 -5.154 -4.176 1.00 86.56 185 ILE A N 1
ATOM 1456 C CA . ILE A 1 185 ? 3.625 -6.205 -3.152 1.00 86.56 185 ILE A CA 1
ATOM 1457 C C . ILE A 1 185 ? 3.016 -5.779 -1.820 1.00 86.56 185 ILE A C 1
ATOM 1459 O O . ILE A 1 185 ? 2.742 -6.640 -0.996 1.00 86.56 185 ILE A O 1
ATOM 1463 N N . ALA A 1 186 ? 2.802 -4.480 -1.588 1.00 82.81 186 ALA A N 1
ATOM 1464 C CA . ALA A 1 186 ? 2.345 -3.997 -0.288 1.00 82.81 186 ALA A CA 1
ATOM 1465 C C . ALA A 1 186 ? 0.863 -4.254 -0.000 1.00 82.81 186 ALA A C 1
ATOM 1467 O O . ALA A 1 186 ? 0.490 -4.166 1.160 1.00 82.81 186 ALA A O 1
ATOM 1468 N N . PHE A 1 187 ? 0.019 -4.553 -0.994 1.00 89.69 187 PHE A N 1
ATOM 1469 C CA . PHE A 1 187 ? -1.435 -4.606 -0.792 1.00 89.69 187 PHE A CA 1
ATOM 1470 C C . PHE A 1 187 ? -2.057 -5.886 -1.358 1.00 89.69 187 PHE A C 1
ATOM 1472 O O . PHE A 1 187 ? -1.845 -6.175 -2.537 1.00 89.69 187 PHE A O 1
ATOM 1479 N N . PRO A 1 188 ? -2.888 -6.607 -0.580 1.00 92.81 188 PRO A N 1
ATOM 1480 C CA . PRO A 1 188 ? -3.559 -7.826 -1.034 1.00 92.81 188 PRO A CA 1
ATOM 1481 C C . PRO A 1 188 ? -4.798 -7.574 -1.900 1.00 92.81 188 PRO A C 1
ATOM 1483 O O . PRO A 1 188 ? -5.474 -8.518 -2.295 1.00 92.81 188 PRO A O 1
ATOM 1486 N N . TRP A 1 189 ? -5.118 -6.314 -2.210 1.00 94.62 189 TRP A N 1
ATOM 1487 C CA . TRP A 1 189 ? -6.266 -5.952 -3.039 1.00 94.62 189 TRP A CA 1
ATOM 1488 C C . TRP A 1 189 ? -5.815 -5.550 -4.449 1.00 94.62 189 TRP A C 1
ATOM 1490 O O . TRP A 1 189 ? -5.217 -4.480 -4.606 1.00 94.62 189 TRP A O 1
ATOM 1500 N N . PRO A 1 190 ? -6.126 -6.346 -5.491 1.00 94.06 190 PRO A N 1
ATOM 1501 C CA . PRO A 1 190 ? -5.820 -5.994 -6.879 1.00 94.06 190 PRO A CA 1
ATOM 1502 C C . PRO A 1 190 ? -6.333 -4.602 -7.278 1.00 94.06 190 PRO A C 1
ATOM 1504 O O . PRO A 1 190 ? -5.573 -3.796 -7.806 1.00 94.06 190 PRO A O 1
ATOM 1507 N N . SER A 1 191 ? -7.583 -4.270 -6.933 1.00 94.69 191 SER A N 1
ATOM 1508 C CA . SER A 1 191 ? -8.201 -2.981 -7.281 1.00 94.69 191 SER A CA 1
ATOM 1509 C C . SER A 1 191 ? -7.486 -1.781 -6.653 1.00 94.69 191 SER A C 1
ATOM 1511 O O . SER A 1 191 ? -7.346 -0.735 -7.288 1.00 94.69 191 SER A O 1
ATOM 1513 N N . VAL A 1 192 ? -6.993 -1.921 -5.419 1.00 94.94 192 VAL A N 1
ATOM 1514 C CA . VAL A 1 192 ? -6.233 -0.866 -4.734 1.00 94.94 192 VAL A CA 1
ATOM 1515 C C . VAL A 1 192 ? -4.860 -0.694 -5.376 1.00 94.94 192 VAL A C 1
ATOM 1517 O O . VAL A 1 192 ? -4.457 0.444 -5.623 1.00 94.94 192 VAL A O 1
ATOM 1520 N N . ARG A 1 193 ? -4.162 -1.798 -5.688 1.00 93.69 193 ARG A N 1
ATOM 1521 C CA . ARG A 1 193 ? -2.864 -1.760 -6.386 1.00 93.69 193 ARG A CA 1
ATOM 1522 C C . ARG A 1 193 ? -2.985 -1.018 -7.715 1.00 93.69 193 ARG A C 1
ATOM 1524 O O . ARG A 1 193 ? -2.227 -0.078 -7.946 1.00 93.69 193 ARG A O 1
ATOM 1531 N N . ASP A 1 194 ? -3.986 -1.358 -8.522 1.00 94.69 194 ASP A N 1
ATOM 1532 C CA . ASP A 1 194 ? -4.227 -0.732 -9.826 1.00 94.69 194 ASP A CA 1
ATOM 1533 C C . ASP A 1 194 ? -4.445 0.778 -9.696 1.00 94.69 194 ASP A C 1
ATOM 1535 O O . ASP A 1 194 ? -3.714 1.571 -10.294 1.00 94.69 194 ASP A O 1
ATOM 1539 N N . LYS A 1 195 ? -5.380 1.196 -8.834 1.00 94.62 195 LYS A N 1
ATOM 1540 C CA . LYS A 1 195 ? -5.672 2.620 -8.607 1.00 94.62 195 LYS A CA 1
ATOM 1541 C C . LYS A 1 195 ? -4.454 3.378 -8.067 1.00 94.62 195 LYS A C 1
ATOM 1543 O O . LYS A 1 195 ? -4.238 4.532 -8.436 1.00 94.62 195 LYS A O 1
ATOM 1548 N N . MET A 1 196 ? -3.645 2.766 -7.199 1.00 91.69 196 MET A N 1
ATOM 1549 C CA . MET A 1 196 ? -2.418 3.387 -6.690 1.00 91.69 196 MET A CA 1
ATOM 1550 C C . MET A 1 196 ? -1.376 3.574 -7.787 1.00 91.69 196 MET A C 1
ATOM 1552 O O . MET A 1 196 ? -0.811 4.661 -7.900 1.00 91.69 196 MET A O 1
ATOM 1556 N N . ILE A 1 197 ? -1.151 2.551 -8.609 1.00 91.25 197 ILE A N 1
ATOM 1557 C CA . ILE A 1 197 ? -0.209 2.604 -9.729 1.00 91.25 197 ILE A CA 1
ATOM 1558 C C . ILE A 1 197 ? -0.617 3.700 -10.707 1.00 91.25 197 ILE A C 1
ATOM 1560 O O . ILE A 1 197 ? 0.216 4.519 -11.080 1.00 91.25 197 ILE A O 1
ATOM 1564 N N . GLU A 1 198 ? -1.903 3.800 -11.040 1.00 91.50 198 GLU A N 1
ATOM 1565 C CA . GLU A 1 198 ? -2.419 4.872 -11.893 1.00 91.50 198 GLU A CA 1
ATOM 1566 C C . GLU A 1 198 ? -2.190 6.271 -11.314 1.00 91.50 198 GLU A C 1
ATOM 1568 O O . GLU A 1 198 ? -1.881 7.212 -12.050 1.00 91.50 198 GLU A O 1
ATOM 1573 N N . LYS A 1 199 ? -2.340 6.446 -9.996 1.00 89.62 199 LYS A N 1
ATOM 1574 C CA . LYS A 1 199 ? -2.064 7.742 -9.363 1.00 89.62 199 LYS A CA 1
ATOM 1575 C C . LYS A 1 199 ? -0.571 8.050 -9.317 1.00 89.62 199 LYS A C 1
ATOM 1577 O O . LYS A 1 199 ? -0.200 9.200 -9.541 1.00 89.62 199 LYS A O 1
ATOM 1582 N N . VAL A 1 200 ? 0.279 7.061 -9.047 1.00 86.25 200 VAL A N 1
ATOM 1583 C CA . VAL A 1 200 ? 1.738 7.246 -9.015 1.00 86.25 200 VAL A CA 1
ATOM 1584 C C . VAL A 1 200 ? 2.309 7.480 -10.406 1.00 86.25 200 VAL A C 1
ATOM 1586 O O . VAL A 1 200 ? 3.207 8.299 -10.547 1.00 86.25 200 VAL A O 1
ATOM 1589 N N . GLU A 1 201 ? 1.757 6.856 -11.441 1.00 84.62 201 GLU A N 1
ATOM 1590 C CA . GLU A 1 201 ? 2.102 7.152 -12.833 1.00 84.62 201 GLU A CA 1
ATOM 1591 C C . GLU A 1 201 ? 1.846 8.633 -13.163 1.00 84.62 201 GLU A C 1
ATOM 1593 O O . GLU A 1 201 ? 2.691 9.292 -13.763 1.00 84.62 201 GLU A O 1
ATOM 1598 N N . LYS A 1 202 ? 0.718 9.188 -12.696 1.00 84.38 202 LYS A N 1
ATOM 1599 C CA . LYS A 1 202 ? 0.364 10.603 -12.908 1.00 84.38 202 LYS A CA 1
ATOM 1600 C C . LYS A 1 202 ? 1.173 11.575 -12.041 1.00 84.38 202 LYS A C 1
ATOM 1602 O O . LYS A 1 202 ? 1.466 12.679 -12.488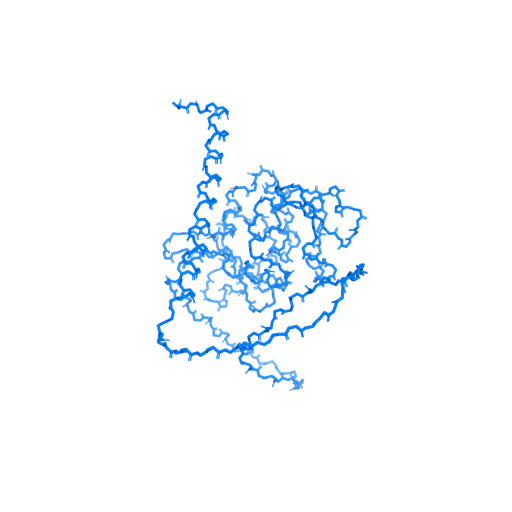 1.00 84.38 202 LYS A O 1
ATOM 1607 N N . ALA A 1 203 ? 1.493 11.202 -10.800 1.00 82.62 203 ALA A N 1
ATOM 1608 C CA . ALA A 1 203 ? 2.115 12.091 -9.809 1.00 82.62 203 ALA A CA 1
ATOM 1609 C C . ALA A 1 203 ? 3.640 11.914 -9.652 1.00 82.62 203 ALA A C 1
ATOM 1611 O O . ALA A 1 203 ? 4.300 12.752 -9.037 1.00 82.62 203 ALA A O 1
ATOM 1612 N N . GLY A 1 204 ? 4.203 10.826 -10.175 1.00 76.75 204 GLY A N 1
ATOM 1613 C CA . GLY A 1 204 ? 5.591 10.410 -9.995 1.00 76.75 204 GLY A CA 1
ATOM 1614 C C . GLY A 1 204 ? 5.862 9.618 -8.695 1.00 76.75 204 GLY A C 1
ATOM 1615 O O . GLY A 1 204 ? 5.155 9.764 -7.693 1.00 76.75 204 GLY A O 1
ATOM 1616 N N . PRO A 1 205 ? 6.943 8.808 -8.653 1.00 67.50 205 PRO A N 1
ATOM 1617 C CA . PRO A 1 205 ? 7.271 7.890 -7.545 1.00 67.50 205 PRO A CA 1
ATOM 1618 C C . PRO A 1 205 ? 7.684 8.587 -6.232 1.00 67.50 205 PRO A C 1
ATOM 1620 O O . PRO A 1 205 ? 7.760 7.953 -5.176 1.00 67.50 205 PRO A O 1
ATOM 1623 N N . GLY A 1 206 ? 7.937 9.898 -6.272 1.00 69.94 206 GLY A N 1
ATOM 1624 C CA . GLY A 1 206 ? 8.245 10.739 -5.111 1.00 69.94 206 GLY A CA 1
ATOM 1625 C C . GLY A 1 206 ? 7.052 11.510 -4.539 1.00 69.94 206 GLY A C 1
A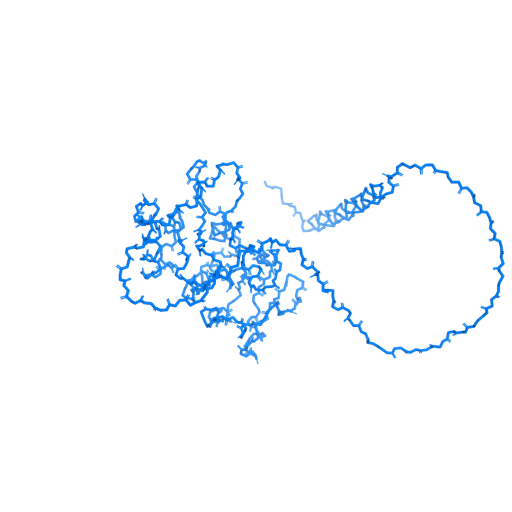TOM 1626 O O . GLY A 1 206 ? 7.243 12.264 -3.590 1.00 69.94 206 GLY A O 1
ATOM 1627 N N . GLY A 1 207 ? 5.854 11.352 -5.111 1.00 79.56 207 GLY A N 1
ATOM 1628 C CA . GLY A 1 207 ? 4.689 12.164 -4.771 1.00 79.56 207 GLY A CA 1
ATOM 1629 C C . GLY A 1 207 ? 4.153 11.965 -3.348 1.00 79.56 207 GLY A C 1
ATOM 1630 O O . GLY A 1 207 ? 4.508 11.015 -2.642 1.00 79.56 207 GLY A O 1
ATOM 1631 N N . ALA A 1 208 ? 3.236 12.857 -2.959 1.00 85.81 208 ALA A N 1
ATOM 1632 C CA . ALA A 1 208 ? 2.578 12.859 -1.650 1.00 85.81 208 ALA A CA 1
ATOM 1633 C C . ALA A 1 208 ? 1.914 11.516 -1.311 1.00 85.81 208 ALA A C 1
ATOM 1635 O O . ALA A 1 208 ? 1.966 11.097 -0.163 1.00 85.81 208 ALA A O 1
ATOM 1636 N N . LEU A 1 209 ? 1.383 10.798 -2.308 1.00 87.12 209 LEU A N 1
ATOM 1637 C CA . LEU A 1 209 ? 0.812 9.466 -2.114 1.00 87.12 209 LEU A CA 1
ATOM 1638 C C . LEU A 1 209 ? 1.851 8.467 -1.596 1.00 87.12 209 LEU A C 1
ATOM 1640 O O . LEU A 1 209 ? 1.634 7.855 -0.560 1.00 87.12 209 LEU A O 1
ATOM 1644 N N . CYS A 1 210 ? 2.995 8.318 -2.272 1.00 82.62 210 CYS A N 1
ATOM 1645 C CA . CYS A 1 210 ? 4.043 7.404 -1.817 1.00 82.62 210 CYS A CA 1
ATOM 1646 C C . CYS A 1 210 ? 4.525 7.774 -0.410 1.00 82.62 210 CYS A C 1
ATOM 1648 O O . CYS A 1 210 ? 4.753 6.890 0.405 1.00 82.62 210 CYS A O 1
ATOM 1650 N N . HIS A 1 211 ? 4.666 9.072 -0.122 1.00 84.25 211 HIS A N 1
ATOM 1651 C CA . HIS A 1 211 ? 5.033 9.553 1.208 1.00 84.25 211 HIS A CA 1
ATOM 1652 C C . HIS A 1 211 ? 3.980 9.189 2.265 1.00 84.25 211 HIS A C 1
ATOM 1654 O O . HIS A 1 211 ? 4.323 8.595 3.282 1.00 84.25 211 HIS A O 1
ATOM 1660 N N . ASP A 1 212 ? 2.711 9.511 2.017 1.00 88.44 212 ASP A N 1
ATOM 1661 C CA . ASP A 1 212 ? 1.605 9.241 2.934 1.00 88.44 212 ASP A CA 1
ATOM 1662 C C . ASP A 1 212 ? 1.445 7.741 3.165 1.00 88.44 212 ASP A C 1
ATOM 1664 O O . ASP A 1 212 ? 1.315 7.323 4.306 1.00 88.44 212 ASP A O 1
ATOM 1668 N N . LEU A 1 213 ? 1.550 6.912 2.122 1.00 84.69 213 LEU A N 1
ATOM 1669 C CA . LEU A 1 213 ? 1.560 5.461 2.282 1.00 84.69 213 LEU A CA 1
ATOM 1670 C C . LEU A 1 213 ? 2.738 5.037 3.163 1.00 84.69 213 LEU A C 1
ATOM 1672 O O . LEU A 1 213 ? 2.509 4.304 4.120 1.00 84.69 213 LEU A O 1
ATOM 1676 N N . SER A 1 214 ? 3.957 5.527 2.889 1.00 80.00 214 SER A N 1
ATOM 1677 C CA . SER A 1 214 ? 5.194 5.212 3.627 1.00 80.00 214 SER A CA 1
ATOM 1678 C C . SER A 1 214 ? 5.163 5.589 5.111 1.00 80.00 214 SER A C 1
ATOM 1680 O O . SER A 1 214 ? 5.695 4.868 5.959 1.00 80.00 214 SER A O 1
ATOM 1682 N N . TYR A 1 215 ? 4.565 6.730 5.435 1.00 81.06 215 TYR A N 1
ATOM 1683 C CA . TYR A 1 215 ? 4.783 7.387 6.720 1.00 81.06 215 TYR A CA 1
ATOM 1684 C C . TYR A 1 215 ? 3.510 7.701 7.496 1.00 81.06 215 TYR A C 1
ATOM 1686 O O . TYR A 1 215 ? 3.621 8.142 8.638 1.00 81.06 215 TYR A O 1
ATOM 1694 N N . GLY A 1 216 ? 2.334 7.416 6.939 1.00 85.94 216 GLY A N 1
ATOM 1695 C CA . GLY A 1 216 ? 1.058 7.751 7.553 1.00 85.94 216 GLY A CA 1
ATOM 1696 C C . GLY A 1 216 ? 0.884 9.258 7.617 1.00 85.94 216 GLY A C 1
ATOM 1697 O O . GLY A 1 216 ? 1.434 9.998 6.796 1.00 85.94 216 GLY A O 1
ATOM 1698 N N . GLY A 1 217 ? 0.143 9.725 8.614 1.00 85.00 217 GLY A N 1
ATOM 1699 C CA . GLY A 1 217 ? 0.041 11.155 8.859 1.00 85.00 217 GLY A CA 1
ATOM 1700 C C . GLY A 1 217 ? -0.862 11.535 10.017 1.00 85.00 217 GLY A C 1
ATOM 1701 O O . GLY A 1 217 ? -1.388 10.682 10.728 1.00 85.00 217 GLY A O 1
ATOM 1702 N N . GLY A 1 218 ? -0.984 12.843 10.214 1.00 80.62 218 GLY A N 1
ATOM 1703 C CA . GLY A 1 218 ? -1.434 13.447 11.465 1.00 80.62 218 GLY A CA 1
ATOM 1704 C C . GLY A 1 218 ? -0.254 14.008 12.261 1.00 80.62 218 GLY A C 1
ATOM 1705 O O . GLY A 1 218 ? 0.907 13.717 11.959 1.00 80.62 218 GLY A O 1
ATOM 1706 N N . ASP A 1 219 ? -0.563 14.811 13.275 1.00 76.75 219 ASP A N 1
ATOM 1707 C CA . ASP A 1 219 ? 0.426 15.566 14.039 1.00 76.75 219 ASP A CA 1
ATOM 1708 C C . ASP A 1 219 ? 0.530 15.066 15.481 1.00 76.75 219 ASP A C 1
ATOM 1710 O O . ASP A 1 219 ? -0.465 14.772 16.141 1.00 76.75 219 ASP A O 1
ATOM 1714 N N . GLY A 1 220 ? 1.758 15.011 16.003 1.00 79.38 220 GLY A N 1
ATOM 1715 C CA . GLY A 1 220 ? 2.015 14.787 17.425 1.00 79.38 220 GLY A CA 1
ATOM 1716 C C . GLY A 1 220 ? 1.374 13.511 17.978 1.00 79.38 220 GLY A C 1
ATOM 1717 O O . GLY A 1 220 ? 1.800 12.408 17.644 1.00 79.38 220 GLY A O 1
ATOM 1718 N N . ALA A 1 221 ? 0.409 13.683 18.884 1.00 77.31 221 ALA A N 1
ATOM 1719 C CA . ALA A 1 221 ? -0.305 12.588 19.540 1.00 77.31 221 ALA A CA 1
ATOM 1720 C C . ALA A 1 221 ? -1.394 11.951 18.655 1.00 77.31 221 ALA A C 1
ATOM 1722 O O . ALA A 1 221 ? -1.785 10.818 18.920 1.00 77.31 221 ALA A O 1
ATOM 1723 N N . ASP A 1 222 ? -1.829 12.644 17.599 1.00 82.12 222 ASP A N 1
ATOM 1724 C CA . ASP A 1 222 ? -2.895 12.209 16.686 1.00 82.12 222 ASP A CA 1
ATOM 1725 C C . ASP A 1 222 ? -2.350 11.562 15.405 1.00 82.12 222 ASP A C 1
ATOM 1727 O O . ASP A 1 222 ? -3.098 11.293 14.459 1.00 82.12 222 ASP A O 1
ATOM 1731 N N . TRP A 1 223 ? -1.038 11.318 15.352 1.00 86.94 223 TRP A N 1
ATOM 1732 C CA . TRP A 1 223 ? -0.418 10.611 14.241 1.00 86.94 223 TRP A CA 1
ATOM 1733 C C . TRP A 1 223 ? -1.005 9.199 14.100 1.00 86.94 223 TRP A C 1
ATOM 1735 O O . TRP A 1 223 ? -1.130 8.451 15.072 1.00 86.94 223 TRP A O 1
ATOM 1745 N N . GLN A 1 224 ? -1.339 8.824 12.867 1.00 86.12 224 GLN A N 1
ATOM 1746 C CA . GLN A 1 224 ? -1.908 7.530 12.514 1.00 86.12 224 GLN A CA 1
ATOM 1747 C C . GLN A 1 224 ? -1.028 6.819 11.479 1.00 86.12 224 GLN A C 1
ATOM 1749 O O . GLN A 1 224 ? -0.594 7.449 10.505 1.00 86.12 224 GLN A O 1
ATOM 1754 N N . PRO A 1 225 ? -0.812 5.495 11.619 1.00 88.75 225 PRO A N 1
ATOM 1755 C CA . PRO A 1 225 ? -0.212 4.713 10.549 1.00 88.75 225 PRO A CA 1
ATOM 1756 C C . PRO A 1 225 ? -1.140 4.696 9.330 1.00 88.75 225 PRO A C 1
ATOM 1758 O O . PRO A 1 225 ? -2.341 4.912 9.445 1.00 88.75 225 PRO A O 1
ATOM 1761 N N . SER A 1 226 ? -0.606 4.423 8.146 1.00 90.38 226 SER A N 1
ATOM 1762 C CA . SER A 1 226 ? -1.388 4.307 6.912 1.00 90.38 226 SER A CA 1
ATOM 1763 C C . SER A 1 226 ? -2.353 3.127 6.954 1.00 90.38 226 SER A C 1
ATOM 1765 O O . SER A 1 226 ? -3.524 3.254 6.597 1.00 90.38 226 SER A O 1
ATOM 1767 N N . PHE A 1 227 ? -1.840 1.991 7.427 1.00 91.12 227 PHE A N 1
ATOM 1768 C CA . PHE A 1 227 ? -2.543 0.721 7.511 1.00 91.12 227 PHE A CA 1
ATOM 1769 C C . PHE A 1 227 ? -2.159 0.006 8.802 1.00 91.12 227 PHE A C 1
ATOM 1771 O O . PHE A 1 227 ? -1.054 0.192 9.317 1.00 91.12 227 PHE A O 1
ATOM 1778 N N . ILE A 1 228 ? -3.059 -0.836 9.292 1.00 90.69 228 ILE A N 1
ATOM 1779 C CA . ILE A 1 228 ? -2.799 -1.793 10.367 1.00 90.69 228 ILE A CA 1
ATOM 1780 C C . ILE A 1 228 ? -3.124 -3.181 9.821 1.00 90.69 228 ILE A C 1
ATOM 1782 O O . ILE A 1 228 ? -4.164 -3.363 9.190 1.00 90.69 228 ILE A O 1
ATOM 1786 N N . ILE A 1 229 ? -2.231 -4.145 10.053 1.00 90.12 229 ILE A N 1
ATOM 1787 C CA . ILE A 1 229 ? -2.444 -5.551 9.697 1.00 90.12 229 ILE A CA 1
ATOM 1788 C C . ILE A 1 229 ? -2.686 -6.334 10.986 1.00 90.12 229 ILE A C 1
ATOM 1790 O O . ILE A 1 229 ? -1.802 -6.442 11.843 1.00 90.12 229 ILE A O 1
ATOM 1794 N N . TRP A 1 230 ? -3.890 -6.873 11.111 1.00 89.56 230 TRP A N 1
ATOM 1795 C CA . TRP A 1 230 ? -4.311 -7.752 12.189 1.00 89.56 230 TRP A CA 1
ATOM 1796 C C . TRP A 1 230 ? -3.859 -9.188 11.902 1.00 89.56 230 TRP A C 1
ATOM 1798 O O . TRP A 1 230 ? -3.907 -9.648 10.773 1.00 89.56 230 TRP A O 1
ATOM 1808 N N . GLY A 1 231 ? -3.379 -9.911 12.914 1.00 88.81 231 GLY A N 1
ATOM 1809 C CA . GLY A 1 231 ? -2.865 -11.271 12.713 1.00 88.81 231 GLY A CA 1
ATOM 1810 C C . GLY A 1 231 ? -1.519 -11.342 11.975 1.00 88.81 231 GLY A C 1
ATOM 1811 O O . GLY A 1 231 ? -0.785 -10.355 11.866 1.00 88.81 231 GLY A O 1
ATOM 1812 N N . GLU A 1 232 ? -1.166 -12.554 11.538 1.00 85.88 232 GLU A N 1
ATOM 1813 C CA . GLU A 1 232 ? 0.145 -12.867 10.949 1.00 85.88 232 GLU A CA 1
ATOM 1814 C C . GLU A 1 232 ? 0.135 -12.935 9.417 1.00 85.88 232 GLU A C 1
ATOM 1816 O O . GLU A 1 232 ? 1.154 -12.637 8.790 1.00 85.88 232 GLU A O 1
ATOM 1821 N N . ASP A 1 233 ? -0.994 -13.315 8.814 1.00 87.75 233 ASP A N 1
ATOM 1822 C CA . ASP A 1 233 ? -1.109 -13.457 7.365 1.00 87.75 233 ASP A CA 1
ATOM 1823 C C . ASP A 1 233 ? -1.323 -12.095 6.695 1.00 87.75 233 ASP A C 1
ATOM 1825 O O . ASP A 1 233 ? -2.402 -11.509 6.734 1.00 87.75 233 ASP A O 1
ATOM 1829 N N . VAL A 1 234 ? -0.274 -11.588 6.048 1.00 90.62 234 VAL A N 1
ATOM 1830 C CA . VAL A 1 234 ? -0.327 -10.322 5.306 1.00 90.62 234 VAL A CA 1
ATOM 1831 C C . VAL A 1 234 ? -1.133 -10.408 4.011 1.00 90.62 234 VAL A C 1
ATOM 1833 O O . VAL A 1 234 ? -1.506 -9.365 3.469 1.00 90.62 234 VAL A O 1
ATOM 1836 N N . PHE A 1 235 ? -1.392 -11.615 3.504 1.00 92.12 235 PHE A N 1
ATOM 1837 C CA . PHE A 1 235 ? -2.159 -11.834 2.279 1.00 92.12 235 PHE A CA 1
ATOM 1838 C C . PHE A 1 235 ? -3.662 -11.934 2.528 1.00 92.12 235 PHE A C 1
ATOM 1840 O O . PHE A 1 235 ? -4.442 -11.775 1.584 1.00 92.12 235 PHE A O 1
ATOM 1847 N N . ASP A 1 236 ? -4.072 -12.155 3.779 1.00 92.06 236 ASP A N 1
ATOM 1848 C CA . ASP A 1 236 ? -5.468 -12.079 4.176 1.00 92.06 236 ASP A CA 1
ATOM 1849 C C . ASP A 1 236 ? -5.948 -10.630 4.089 1.00 92.06 236 ASP A C 1
ATOM 1851 O O . ASP A 1 236 ? -5.734 -9.793 4.964 1.00 92.06 236 ASP A O 1
ATOM 1855 N N . HIS A 1 237 ? -6.650 -10.341 3.005 1.00 92.19 237 HIS A N 1
ATOM 1856 C CA . HIS A 1 237 ? -7.185 -9.026 2.712 1.00 92.19 237 HIS A CA 1
ATOM 1857 C C . HIS A 1 237 ? -8.240 -8.552 3.729 1.00 92.19 237 HIS A C 1
ATOM 1859 O O . HIS A 1 237 ? -8.550 -7.361 3.767 1.00 92.19 237 HIS A O 1
ATOM 1865 N N . THR A 1 238 ? -8.820 -9.451 4.535 1.00 92.94 238 THR A N 1
ATOM 1866 C CA . THR A 1 238 ? -9.783 -9.091 5.588 1.00 92.94 238 THR A CA 1
ATOM 1867 C C . THR A 1 238 ? -9.095 -8.603 6.861 1.00 92.94 238 THR A C 1
ATOM 1869 O O . THR A 1 238 ? -9.684 -7.877 7.661 1.00 92.94 238 THR A O 1
ATOM 1872 N N . SER A 1 239 ? -7.812 -8.915 7.016 1.00 91.88 239 SER A N 1
ATOM 1873 C CA . SER A 1 239 ? -7.007 -8.551 8.177 1.00 91.88 239 SER A CA 1
ATOM 1874 C C . SER A 1 239 ? -6.440 -7.128 8.123 1.00 91.88 239 SER A C 1
ATOM 1876 O O . SER A 1 239 ? -5.745 -6.695 9.038 1.00 91.88 239 SER A O 1
ATOM 1878 N N . TRP A 1 240 ? -6.750 -6.358 7.084 1.00 93.62 240 TRP A N 1
ATOM 1879 C CA . TRP A 1 240 ? -6.239 -5.001 6.916 1.00 93.62 240 TRP A CA 1
ATOM 1880 C C . TRP A 1 240 ? -7.244 -3.935 7.364 1.00 93.62 240 TRP A C 1
ATOM 1882 O O . TRP A 1 240 ? -8.429 -3.986 7.038 1.00 93.62 240 TRP A O 1
ATOM 1892 N N . GLU A 1 241 ? -6.746 -2.922 8.068 1.00 94.06 241 GLU A N 1
ATOM 1893 C CA . GLU A 1 241 ? -7.488 -1.730 8.480 1.00 94.06 241 GLU A CA 1
ATOM 1894 C C . GLU A 1 241 ? -6.825 -0.485 7.874 1.00 94.06 241 GLU A C 1
ATOM 1896 O O . GLU A 1 241 ? -5.635 -0.239 8.087 1.00 94.06 241 GLU A O 1
ATOM 1901 N N . VAL A 1 242 ? -7.593 0.315 7.128 1.00 95.00 242 VAL A N 1
ATOM 1902 C CA . VAL A 1 242 ? -7.148 1.608 6.580 1.00 95.00 242 VAL A CA 1
ATOM 1903 C C . VAL A 1 242 ? -7.352 2.714 7.618 1.00 95.00 242 VAL A C 1
ATOM 1905 O O . VAL A 1 242 ? -8.398 2.791 8.266 1.00 95.00 242 VAL A O 1
ATOM 1908 N N . SER A 1 243 ? -6.377 3.608 7.791 1.00 93.81 243 SER A N 1
ATOM 1909 C CA . SER A 1 243 ? -6.542 4.719 8.734 1.00 93.81 243 SER A CA 1
ATOM 1910 C C . SER A 1 243 ? -7.447 5.833 8.217 1.00 93.81 243 SER A C 1
ATOM 1912 O O . SER A 1 243 ? -7.624 6.023 7.012 1.00 93.81 243 SER A O 1
ATOM 1914 N N . GLN A 1 244 ? -7.978 6.629 9.151 1.00 95.12 244 GLN A N 1
ATOM 1915 C CA . GLN A 1 244 ? -8.812 7.788 8.828 1.00 95.12 244 GLN A CA 1
ATOM 1916 C C . GLN A 1 244 ? -8.045 8.813 7.979 1.00 95.12 244 GLN A C 1
ATOM 1918 O O . GLN A 1 244 ? -8.615 9.399 7.064 1.00 95.12 244 GLN A O 1
ATOM 1923 N N . TYR A 1 245 ? -6.748 8.996 8.246 1.00 93.62 245 TYR A N 1
ATOM 1924 C CA . TYR A 1 245 ? -5.888 9.898 7.478 1.00 93.62 245 TYR A CA 1
ATOM 1925 C C . TYR A 1 245 ? -5.783 9.487 6.002 1.00 93.62 245 TYR A C 1
ATOM 1927 O O . TYR A 1 245 ? -5.998 10.308 5.108 1.00 93.62 245 TYR A O 1
ATOM 1935 N N . ILE A 1 246 ? -5.483 8.210 5.738 1.00 93.88 246 ILE A N 1
ATOM 1936 C CA . ILE A 1 246 ? -5.369 7.698 4.368 1.00 93.88 246 ILE A CA 1
ATOM 1937 C C . ILE A 1 246 ? -6.722 7.715 3.670 1.00 93.88 246 ILE A C 1
ATOM 1939 O O . ILE A 1 246 ? -6.808 8.142 2.518 1.00 93.88 246 ILE A O 1
ATOM 1943 N N . TYR A 1 247 ? -7.779 7.296 4.365 1.00 96.31 247 TYR A N 1
ATOM 1944 C CA . TYR A 1 247 ? -9.116 7.284 3.793 1.00 96.31 247 TYR A CA 1
ATOM 1945 C C . TYR A 1 247 ? -9.591 8.692 3.415 1.00 96.31 247 TYR A C 1
ATOM 1947 O O . TYR A 1 247 ? -10.026 8.889 2.287 1.00 96.31 247 TYR A O 1
ATOM 1955 N N . GLY A 1 248 ? -9.421 9.695 4.281 1.00 95.62 248 GLY A N 1
ATOM 1956 C CA . GLY A 1 248 ? -9.852 11.068 3.987 1.00 95.62 248 GLY A CA 1
ATOM 1957 C C . GLY A 1 248 ? -9.194 11.666 2.736 1.00 95.62 248 GLY A C 1
ATOM 1958 O O . GLY A 1 248 ? -9.836 12.385 1.976 1.00 95.62 248 GLY A O 1
ATOM 1959 N N . LYS A 1 249 ? -7.927 11.330 2.462 1.00 93.44 249 LYS A N 1
ATOM 1960 C CA . LYS A 1 249 ? -7.211 11.828 1.273 1.00 93.44 249 LYS A CA 1
ATOM 1961 C C . LYS A 1 249 ? -7.428 10.990 0.017 1.00 93.44 249 LYS A C 1
ATOM 1963 O O . LYS A 1 249 ? -7.400 11.515 -1.097 1.00 93.44 249 LYS A O 1
ATOM 1968 N N . TYR A 1 250 ? -7.571 9.679 0.180 1.00 94.75 250 TYR A N 1
ATOM 1969 C CA . TYR A 1 250 ? -7.480 8.720 -0.918 1.00 94.75 250 TYR A CA 1
ATOM 1970 C C . TYR A 1 250 ? -8.680 7.772 -0.991 1.00 94.75 250 TYR A C 1
ATOM 1972 O O . TYR A 1 250 ? -8.579 6.730 -1.631 1.00 94.75 250 TYR A O 1
ATOM 1980 N N . SER A 1 251 ? -9.824 8.140 -0.410 1.00 95.44 251 SER A N 1
ATOM 1981 C CA . SER A 1 251 ? -11.050 7.328 -0.323 1.00 95.44 251 SER A CA 1
ATOM 1982 C C . SER A 1 251 ? -11.434 6.624 -1.620 1.00 95.44 251 SER A C 1
ATOM 1984 O O . SER A 1 251 ? -11.709 5.432 -1.604 1.00 95.44 251 SER A O 1
ATOM 1986 N N . SER A 1 252 ? -11.344 7.325 -2.757 1.00 94.88 252 SER A N 1
ATOM 1987 C CA . SER A 1 252 ? -11.588 6.777 -4.107 1.00 94.88 252 SER A CA 1
ATOM 1988 C C . SER A 1 252 ? -10.816 5.484 -4.443 1.00 94.88 252 SER A C 1
ATOM 1990 O O . SER A 1 252 ? -11.198 4.757 -5.360 1.00 94.88 252 SER A O 1
ATOM 1992 N N . MET A 1 253 ? -9.719 5.189 -3.736 1.00 94.56 253 MET A N 1
ATOM 1993 C CA . MET A 1 253 ? -8.942 3.962 -3.923 1.00 94.56 253 MET A CA 1
ATOM 1994 C C . MET A 1 253 ? -9.618 2.731 -3.324 1.00 94.56 253 MET A C 1
ATOM 1996 O O . MET A 1 253 ? -9.438 1.632 -3.844 1.00 94.56 253 MET A O 1
ATOM 2000 N N . PHE A 1 254 ? -10.401 2.901 -2.264 1.00 96.12 254 PHE A N 1
ATOM 2001 C CA . PHE A 1 254 ? -10.905 1.799 -1.458 1.00 96.12 254 PHE A CA 1
ATOM 2002 C C . PHE A 1 254 ? -12.342 1.470 -1.845 1.00 96.12 254 PHE A C 1
ATOM 2004 O O . PHE A 1 254 ? -13.224 2.324 -1.793 1.00 96.12 254 PHE A O 1
ATOM 2011 N N . ASP A 1 255 ? -12.567 0.223 -2.249 1.00 95.75 255 ASP A N 1
ATOM 2012 C CA . ASP A 1 255 ? -13.909 -0.269 -2.551 1.00 95.75 255 ASP A CA 1
ATOM 2013 C C . ASP A 1 255 ? -14.722 -0.425 -1.258 1.00 95.75 255 ASP A C 1
ATOM 2015 O O . ASP A 1 255 ? -14.158 -0.592 -0.173 1.00 95.75 255 ASP A O 1
ATOM 2019 N N . GLN A 1 256 ? -16.054 -0.417 -1.368 1.00 96.19 256 GLN A N 1
ATOM 2020 C CA . GLN A 1 256 ? -16.947 -0.430 -0.202 1.00 96.19 256 GLN A CA 1
ATOM 2021 C C . GLN A 1 256 ? -16.661 -1.598 0.755 1.00 96.19 256 GLN A C 1
ATOM 2023 O O . GLN A 1 256 ? -16.632 -1.404 1.964 1.00 96.19 256 GLN A O 1
ATOM 2028 N N . GLN A 1 257 ? -16.339 -2.783 0.228 1.00 96.50 257 GLN A N 1
ATOM 2029 C CA . GLN A 1 257 ? -15.988 -3.951 1.044 1.00 96.50 257 GLN A CA 1
ATOM 2030 C C . GLN A 1 257 ? -14.755 -3.712 1.934 1.00 96.50 257 GLN A C 1
ATOM 2032 O O . GLN A 1 257 ? -14.714 -4.171 3.074 1.00 96.50 257 GLN A O 1
ATOM 2037 N N . ILE A 1 258 ? -13.762 -2.962 1.444 1.00 96.94 258 ILE A N 1
ATOM 2038 C CA . ILE A 1 258 ? -12.558 -2.606 2.212 1.00 96.94 258 ILE A CA 1
ATOM 2039 C C . ILE A 1 258 ? -12.922 -1.621 3.327 1.00 96.94 258 ILE A C 1
ATOM 2041 O O . ILE A 1 258 ? -12.421 -1.731 4.449 1.00 96.94 258 ILE A O 1
ATOM 2045 N N . VAL A 1 259 ? -13.818 -0.675 3.032 1.00 97.94 259 VAL A N 1
ATOM 2046 C CA . VAL A 1 259 ? -14.329 0.299 4.005 1.00 97.94 259 VAL A CA 1
ATOM 2047 C C . VAL A 1 259 ? -15.136 -0.399 5.098 1.00 97.94 259 VAL A C 1
ATOM 2049 O O . VAL A 1 259 ? -14.920 -0.134 6.280 1.00 97.94 259 VAL A O 1
ATOM 2052 N N . ASP A 1 260 ? -16.007 -1.338 4.733 1.00 97.81 260 ASP A N 1
AT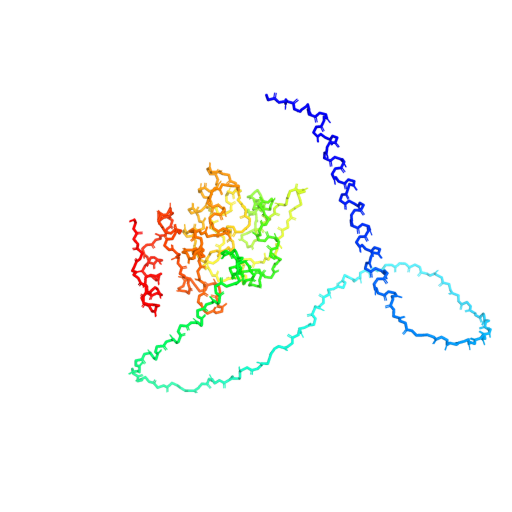OM 2053 C CA . ASP A 1 260 ? -16.823 -2.109 5.672 1.00 97.81 260 ASP A CA 1
ATOM 2054 C C . ASP A 1 260 ? -15.952 -2.969 6.596 1.00 97.81 260 ASP A C 1
ATOM 2056 O O . ASP A 1 260 ? -16.142 -2.958 7.817 1.00 97.81 260 ASP A O 1
ATOM 2060 N N . GLN A 1 261 ? -14.943 -3.645 6.037 1.00 97.31 261 GLN A N 1
ATOM 2061 C CA . GLN A 1 261 ? -13.975 -4.425 6.807 1.00 97.31 261 GLN A CA 1
ATOM 2062 C C . GLN A 1 261 ? -13.154 -3.542 7.753 1.00 97.31 261 GLN A C 1
ATOM 2064 O O . GLN A 1 261 ? -12.991 -3.849 8.935 1.00 97.31 261 GLN A O 1
ATOM 2069 N N . THR A 1 262 ? -12.682 -2.399 7.259 1.00 97.31 262 THR A N 1
ATOM 2070 C CA . THR A 1 262 ? -11.972 -1.414 8.079 1.00 97.31 262 THR A CA 1
ATOM 2071 C C . THR A 1 262 ? -12.858 -0.924 9.227 1.00 97.31 262 THR A C 1
ATOM 2073 O O . THR A 1 262 ? -12.429 -0.880 10.379 1.00 97.31 262 THR A O 1
ATOM 2076 N N . ASN A 1 263 ? -14.129 -0.624 8.956 1.00 98.12 263 ASN A N 1
ATOM 2077 C CA . ASN A 1 263 ? -15.097 -0.207 9.968 1.00 98.12 263 ASN A CA 1
ATOM 2078 C C . ASN A 1 263 ? -15.424 -1.319 10.972 1.00 98.12 263 ASN A C 1
ATOM 2080 O O . ASN A 1 263 ? -15.717 -1.031 12.134 1.00 98.12 263 ASN A O 1
ATOM 2084 N N . TRP A 1 264 ? -15.351 -2.589 10.573 1.00 97.44 264 TRP A N 1
ATOM 2085 C CA . TRP A 1 264 ? -15.456 -3.711 11.499 1.00 97.44 264 TRP A CA 1
ATOM 2086 C C . TRP A 1 264 ? -14.299 -3.716 12.511 1.00 97.44 264 TRP A C 1
ATOM 2088 O O . TRP A 1 264 ? -14.565 -3.722 13.717 1.00 97.44 264 TRP A O 1
ATOM 2098 N N . TRP A 1 265 ? -13.046 -3.592 12.057 1.00 94.94 265 TRP A N 1
ATOM 2099 C CA . TRP A 1 265 ? -11.873 -3.500 12.942 1.00 94.94 265 TRP A CA 1
ATOM 2100 C C . TRP A 1 265 ? -11.907 -2.260 13.842 1.00 94.94 265 TRP A C 1
ATOM 2102 O O . TRP A 1 265 ? -11.690 -2.350 15.054 1.00 94.94 265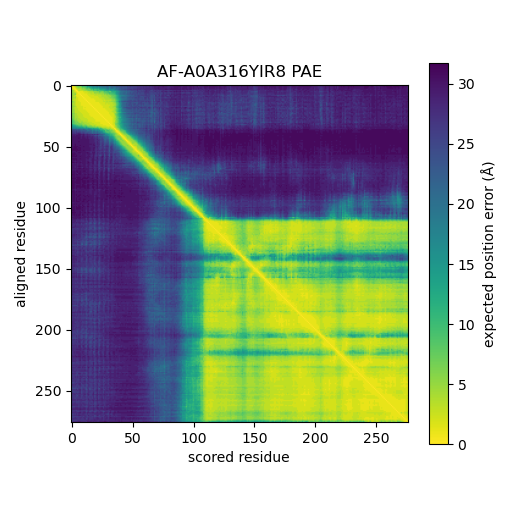 TRP A O 1
ATOM 2112 N N . ARG A 1 266 ? -12.281 -1.104 13.287 1.00 95.19 266 ARG A N 1
ATOM 2113 C CA . ARG A 1 266 ? -12.428 0.146 14.048 1.00 95.19 266 ARG A CA 1
ATOM 2114 C C . ARG A 1 266 ? -13.471 0.020 15.158 1.00 95.19 266 ARG A C 1
ATOM 2116 O O . ARG A 1 266 ? -13.185 0.395 16.295 1.00 95.19 266 ARG A O 1
ATOM 2123 N N . ARG A 1 267 ? -14.629 -0.597 14.885 1.00 97.19 267 ARG A N 1
ATOM 2124 C CA . ARG A 1 267 ? -15.651 -0.873 15.914 1.00 97.19 267 ARG A CA 1
ATOM 2125 C C . ARG A 1 267 ? -15.130 -1.787 17.019 1.00 97.19 267 ARG A C 1
ATOM 2127 O O . ARG A 1 267 ? -15.388 -1.510 18.186 1.00 97.19 267 ARG A O 1
ATOM 2134 N N . LYS A 1 268 ? -14.355 -2.827 16.686 1.00 93.12 268 LYS A N 1
ATOM 2135 C CA . LYS A 1 268 ? -13.724 -3.707 17.690 1.00 93.12 268 LYS A CA 1
ATOM 2136 C C . LYS A 1 268 ? -12.774 -2.952 18.627 1.00 93.12 268 LYS A C 1
ATOM 2138 O O . LYS A 1 268 ? -12.601 -3.362 19.769 1.00 93.12 268 LYS A O 1
ATOM 2143 N N . ARG A 1 269 ? -12.217 -1.825 18.179 1.00 92.75 269 ARG A N 1
ATOM 2144 C CA . ARG A 1 269 ? -11.368 -0.925 18.976 1.00 92.75 269 ARG A CA 1
ATOM 2145 C C . ARG A 1 269 ? -12.122 0.196 19.694 1.00 92.75 269 ARG A C 1
ATOM 2147 O O . ARG A 1 269 ? -11.487 0.984 20.391 1.00 92.75 269 ARG A O 1
ATOM 2154 N N . GLY A 1 270 ? -13.435 0.312 19.498 1.00 93.81 270 GLY A N 1
ATOM 2155 C CA . GLY A 1 270 ? -14.224 1.440 19.998 1.00 93.81 270 GLY A CA 1
ATOM 2156 C C . GLY A 1 270 ? -13.969 2.757 19.254 1.00 93.81 270 GLY A C 1
ATOM 2157 O O . GLY A 1 270 ? -14.192 3.825 19.815 1.00 93.81 270 GLY A O 1
ATOM 2158 N N . LEU A 1 271 ? -13.481 2.699 18.011 1.00 92.75 271 LEU A N 1
ATOM 2159 C CA . LEU A 1 271 ? -13.311 3.867 17.146 1.00 92.75 271 LEU A CA 1
ATOM 2160 C C . LEU A 1 271 ? -14.556 4.099 16.273 1.00 92.75 271 LEU A C 1
ATOM 2162 O O . LEU A 1 271 ? -15.228 3.132 15.896 1.00 92.75 271 LEU A O 1
ATOM 2166 N N . PRO A 1 272 ? -14.850 5.359 15.898 1.00 96.38 272 PRO A N 1
ATOM 2167 C CA . PRO A 1 272 ? -15.926 5.659 14.960 1.00 96.38 272 PRO A CA 1
ATOM 2168 C C . PRO A 1 272 ? -15.623 5.086 13.572 1.00 96.38 272 PRO A C 1
ATOM 2170 O O . PRO A 1 272 ? -14.460 4.879 13.208 1.00 96.38 272 PRO A O 1
ATOM 2173 N N . ALA A 1 273 ? -16.670 4.869 12.776 1.00 97.69 273 ALA A N 1
ATOM 2174 C CA . ALA A 1 273 ? -16.524 4.516 11.367 1.00 97.69 273 ALA A CA 1
ATOM 2175 C C . ALA A 1 273 ? -15.722 5.587 10.602 1.00 97.69 273 ALA A C 1
ATOM 2177 O O . ALA A 1 273 ? -15.636 6.737 11.033 1.00 97.69 273 ALA A O 1
ATOM 2178 N N . LEU A 1 274 ? -15.114 5.188 9.487 1.00 97.06 274 LEU A N 1
ATOM 2179 C CA . LEU A 1 274 ? -14.433 6.094 8.574 1.00 97.06 274 LEU A CA 1
ATOM 2180 C C . LEU A 1 274 ? -15.402 7.147 8.026 1.00 97.06 274 LEU A C 1
ATOM 2182 O O . LEU A 1 274 ? -16.524 6.822 7.637 1.00 97.06 274 LEU A O 1
ATOM 2186 N N . THR A 1 275 ? -14.942 8.392 7.945 1.00 94.56 275 THR A N 1
ATOM 2187 C CA . THR A 1 275 ? -15.699 9.517 7.374 1.00 94.56 275 THR A CA 1
ATOM 2188 C C . THR A 1 275 ? -14.910 10.190 6.253 1.00 94.56 275 THR A C 1
ATOM 2190 O O . THR A 1 275 ? -13.682 10.101 6.229 1.00 94.56 275 THR A O 1
ATOM 2193 N N . LEU A 1 276 ? -15.604 10.834 5.313 1.00 87.75 276 LEU A N 1
ATOM 2194 C CA . LEU A 1 276 ? -14.981 11.740 4.341 1.00 87.75 276 LEU A CA 1
ATOM 2195 C C . LEU A 1 276 ? -14.864 13.149 4.918 1.00 87.75 276 LEU A C 1
ATOM 2197 O O . LEU A 1 276 ? -15.758 13.516 5.713 1.00 87.75 276 LEU A O 1
#

Secondary structure (DSSP, 8-state):
-----HHHHHHHHHHHHHHHHHHHHHHHHHHHHHHH--------------------------------PPP-PPP-------------------PPPP---TT----THHHHHHHHHHHHT--HHHHH-TT-EE-HHHHTTSTT---EE-TT--EE--S-GGGS-GGGSPPHHHHHS--BHHHHHS-S-HHHHHHHHHHHHHH-TTSHHHHHHHH-B--GGG-B-SEEE-SS-TT-GGGEEE-HHHHHHHGGGS-HHHHHHHHHHHHHTTPPPP--